Protein AF-A0A137QAC9-F1 (afdb_monomer_lite)

Sequence (191 aa):
MVLARRASLGDLPSLPPIFNHCIENTVISFRLSPIGVDFFEDILNTTCAHDLPFFVATTLASPTEPSTDVEGILVVENVIGYAYAMPWRASYAAYRHTIEISIYVHPEYQSVGAGTALMDTLMTALRTTRVRDPTANPDMVKDCDDDDGGLEKADGTGRIREVLVIMSLDIEGRDGGLGFILGGDLKGLGT

Foldseek 3Di:
DKAKDADDLVCLQQVQVQVVCCLVPHPFDPDNDGDGSVVVVVQVQQCQLFVWTKMFMWDFDFPPDPPPDDPDRPGDTRTFWIKIKHQDPLVDQVSLQEIEMDITGHPVCPPVCRLVNRVVVRVVSLQVGWTDRSPPDSPPRDDSPDPPPDPDDDDPPTHRDYYDYDGDFDCVDDPSDRDDSDDDDPVPPDD

Structure (mmCIF, N/CA/C/O backbone):
data_AF-A0A137QAC9-F1
#
_entry.id   AF-A0A137QAC9-F1
#
loop_
_atom_site.group_PDB
_atom_site.id
_atom_site.type_symbol
_atom_site.label_atom_id
_atom_site.label_alt_id
_atom_site.label_comp_id
_atom_site.label_asym_id
_atom_site.label_entity_id
_atom_site.label_seq_id
_atom_site.pdbx_PDB_ins_code
_atom_site.Cartn_x
_atom_site.Cartn_y
_atom_site.Cartn_z
_atom_site.occupancy
_atom_site.B_iso_or_equiv
_atom_site.auth_seq_id
_atom_site.auth_comp_id
_atom_site.auth_asym_id
_atom_site.auth_atom_id
_atom_site.pdbx_PDB_model_num
ATOM 1 N N . MET A 1 1 ? -20.875 -1.446 4.449 1.00 81.25 1 MET A N 1
ATOM 2 C CA . MET A 1 1 ? -20.268 -2.320 3.419 1.00 81.25 1 MET A CA 1
ATOM 3 C C . MET A 1 1 ? -18.853 -1.829 3.174 1.00 81.25 1 MET A C 1
ATOM 5 O O . MET A 1 1 ? -18.682 -0.615 3.150 1.00 81.25 1 MET A O 1
ATOM 9 N N . VAL A 1 2 ? -17.877 -2.735 3.054 1.00 89.62 2 VAL A N 1
ATOM 10 C CA . VAL A 1 2 ? -16.494 -2.388 2.691 1.00 89.62 2 VAL A CA 1
ATOM 11 C C . VAL A 1 2 ? -16.292 -2.659 1.206 1.00 89.62 2 VAL A C 1
ATOM 13 O O . VAL A 1 2 ? -16.674 -3.729 0.733 1.00 89.62 2 VAL A O 1
ATOM 16 N N . LEU A 1 3 ? -15.705 -1.704 0.491 1.00 92.75 3 LEU A N 1
ATOM 17 C CA . LEU A 1 3 ? -15.356 -1.820 -0.922 1.00 92.75 3 LEU A CA 1
ATOM 18 C C . LEU A 1 3 ? -13.862 -1.540 -1.095 1.00 92.75 3 LEU A C 1
ATOM 20 O O . LEU A 1 3 ? -13.345 -0.608 -0.492 1.00 92.75 3 LEU A O 1
ATOM 24 N N . ALA A 1 4 ? -13.171 -2.329 -1.915 1.00 94.81 4 ALA A N 1
ATOM 25 C CA . ALA A 1 4 ? -11.806 -2.030 -2.334 1.00 94.81 4 ALA A CA 1
ATOM 26 C C . ALA A 1 4 ? -11.818 -1.470 -3.762 1.00 94.81 4 ALA A C 1
ATOM 28 O O . ALA A 1 4 ? -12.444 -2.049 -4.651 1.00 94.81 4 ALA A O 1
ATOM 29 N N . ARG A 1 5 ? -11.132 -0.347 -3.983 1.00 95.44 5 ARG A N 1
ATOM 30 C CA . ARG A 1 5 ? -11.014 0.307 -5.297 1.00 95.44 5 ARG A CA 1
ATOM 31 C C . ARG A 1 5 ? -9.624 0.889 -5.508 1.00 95.44 5 ARG A C 1
ATOM 33 O O . ARG A 1 5 ? -8.853 1.004 -4.556 1.00 95.44 5 ARG A O 1
ATOM 40 N N . ARG A 1 6 ? -9.279 1.213 -6.760 1.00 96.69 6 ARG A N 1
ATOM 41 C CA . ARG A 1 6 ? -7.985 1.830 -7.095 1.00 96.69 6 ARG A CA 1
ATOM 42 C C . ARG A 1 6 ? -7.785 3.107 -6.274 1.00 96.69 6 ARG A C 1
ATOM 44 O O . ARG A 1 6 ? -8.732 3.873 -6.078 1.00 96.69 6 ARG A O 1
ATOM 51 N N . ALA A 1 7 ? -6.563 3.283 -5.781 1.00 96.50 7 ALA A N 1
ATOM 52 C CA . ALA A 1 7 ? -6.145 4.507 -5.116 1.00 96.50 7 ALA A CA 1
ATOM 53 C C . ALA A 1 7 ? -6.030 5.645 -6.140 1.00 96.50 7 ALA A C 1
ATOM 55 O O . ALA A 1 7 ? -5.608 5.428 -7.275 1.00 96.50 7 ALA A O 1
ATOM 56 N N . SER A 1 8 ? -6.391 6.851 -5.721 1.00 94.62 8 SER A N 1
ATOM 57 C CA . SER A 1 8 ? -6.283 8.088 -6.490 1.00 94.62 8 SER A CA 1
ATOM 58 C C . SER A 1 8 ? -5.546 9.153 -5.678 1.00 94.62 8 SER A C 1
ATOM 60 O O . SER A 1 8 ? -5.388 9.024 -4.462 1.00 94.62 8 SER A O 1
ATOM 62 N N . LEU A 1 9 ? -5.152 10.252 -6.328 1.00 95.44 9 LEU A N 1
ATOM 63 C CA . LEU A 1 9 ? -4.559 11.411 -5.646 1.00 95.44 9 LEU A CA 1
ATOM 64 C C . LEU A 1 9 ? -5.445 11.946 -4.504 1.00 95.44 9 LEU A C 1
ATOM 66 O O . LEU A 1 9 ? -4.928 12.417 -3.495 1.00 95.44 9 LEU A O 1
ATOM 70 N N . GLY A 1 10 ? -6.772 11.835 -4.634 1.00 94.38 10 GLY A N 1
ATOM 71 C CA . GLY A 1 10 ? -7.720 12.283 -3.610 1.00 94.38 10 GLY A CA 1
ATOM 72 C C . GLY A 1 10 ? -7.686 11.462 -2.318 1.00 94.38 10 GLY A C 1
ATOM 73 O O . GLY A 1 10 ? -8.100 11.965 -1.278 1.00 94.38 10 GLY A O 1
ATOM 74 N N . ASP A 1 11 ? -7.170 10.231 -2.359 1.00 95.44 11 ASP A N 1
ATOM 75 C CA . ASP A 1 11 ? -7.116 9.342 -1.195 1.00 95.44 11 ASP A CA 1
ATOM 76 C C . ASP A 1 11 ? -5.861 9.566 -0.337 1.00 95.44 11 ASP A C 1
ATOM 78 O O . ASP A 1 11 ? -5.850 9.227 0.848 1.00 95.44 11 ASP A O 1
ATOM 82 N N . LEU A 1 12 ? -4.794 10.130 -0.919 1.00 96.12 12 LEU A N 1
ATOM 83 C CA . LEU A 1 12 ? -3.476 10.219 -0.282 1.00 96.12 12 LEU A CA 1
ATOM 84 C C . LEU A 1 12 ? -3.484 10.952 1.070 1.00 96.12 12 LEU A C 1
ATOM 86 O O . LEU A 1 12 ? -2.817 10.465 1.984 1.00 96.12 12 LEU A O 1
ATOM 90 N N . PRO A 1 13 ? -4.252 12.044 1.276 1.00 96.50 13 PRO A N 1
ATOM 91 C CA . PRO A 1 13 ? -4.333 12.696 2.584 1.00 96.50 13 PRO A CA 1
ATOM 92 C C . PRO A 1 13 ? -4.848 11.791 3.717 1.00 96.50 13 PRO A C 1
ATOM 94 O O . PRO A 1 13 ? -4.544 12.043 4.882 1.00 96.50 13 PRO A O 1
ATOM 97 N N . SER A 1 14 ? -5.598 10.729 3.403 1.00 95.69 14 SER A N 1
ATOM 98 C CA . SER A 1 14 ? -6.173 9.806 4.391 1.00 95.69 14 SER A CA 1
ATOM 99 C C . SER A 1 14 ? -5.234 8.664 4.800 1.00 95.69 14 SER A C 1
ATOM 101 O O . SER A 1 14 ? -5.516 7.965 5.773 1.00 95.69 14 SER A O 1
ATOM 103 N N . LEU A 1 15 ? -4.120 8.452 4.092 1.00 96.88 15 LEU A N 1
ATOM 104 C CA . LEU A 1 15 ? -3.232 7.301 4.311 1.00 96.88 15 LEU A CA 1
ATOM 105 C C . LEU A 1 15 ? -2.193 7.497 5.435 1.00 96.88 15 LEU A C 1
ATOM 107 O O . LEU A 1 15 ? -2.014 6.562 6.225 1.00 96.88 15 LEU A O 1
ATOM 111 N N . PRO A 1 16 ? -1.530 8.668 5.584 1.00 97.44 16 PRO A N 1
ATOM 112 C CA . PRO A 1 16 ? -0.546 8.883 6.644 1.00 97.44 16 PRO A CA 1
ATOM 113 C C . PRO A 1 16 ? -1.058 8.609 8.058 1.00 97.44 16 PRO A C 1
ATOM 115 O O . PRO A 1 16 ? -0.330 7.949 8.795 1.00 97.44 16 PRO A O 1
ATOM 118 N N . PRO A 1 17 ? -2.282 9.009 8.461 1.00 96.00 17 PRO A N 1
ATOM 119 C CA . PRO A 1 17 ? -2.791 8.685 9.795 1.00 96.00 17 PRO A CA 1
ATOM 120 C C . PRO A 1 17 ? -2.808 7.179 10.094 1.00 96.00 17 PRO A C 1
ATOM 122 O O . PRO A 1 17 ? -2.448 6.770 11.196 1.00 96.00 17 PRO A O 1
ATOM 125 N N . ILE A 1 18 ? -3.151 6.346 9.102 1.00 94.38 18 ILE A N 1
ATOM 126 C CA . ILE A 1 18 ? -3.173 4.883 9.243 1.00 94.38 18 ILE A CA 1
ATOM 127 C C . ILE A 1 18 ? -1.754 4.359 9.492 1.00 94.38 18 ILE A C 1
ATOM 129 O O . ILE A 1 18 ? -1.528 3.610 10.438 1.00 94.38 18 ILE A O 1
ATOM 133 N N . PHE A 1 19 ? -0.786 4.766 8.668 1.00 94.12 19 PHE A N 1
ATOM 134 C CA . PHE A 1 19 ? 0.583 4.261 8.784 1.00 94.12 19 PHE A CA 1
ATOM 135 C C . PHE A 1 19 ? 1.333 4.831 9.988 1.00 94.12 19 PHE A C 1
ATOM 137 O O . PHE A 1 19 ? 2.072 4.107 10.651 1.00 94.12 19 PHE A O 1
ATOM 144 N N . ASN A 1 20 ? 1.133 6.111 10.301 1.00 95.38 20 ASN A N 1
ATOM 145 C CA . ASN A 1 20 ? 1.760 6.765 11.447 1.00 95.38 20 ASN A CA 1
ATOM 146 C C . ASN A 1 20 ? 1.284 6.144 12.761 1.00 95.38 20 ASN A C 1
ATOM 148 O O . ASN A 1 20 ? 2.104 5.928 13.649 1.00 95.38 20 ASN A O 1
ATOM 152 N N . HIS A 1 21 ? 0.015 5.726 12.851 1.00 91.81 21 HIS A N 1
ATOM 153 C CA . HIS A 1 21 ? -0.439 4.921 13.981 1.00 91.81 21 HIS A CA 1
ATOM 154 C C . HIS A 1 21 ? 0.385 3.631 14.127 1.00 91.81 21 HIS A C 1
ATOM 156 O O . HIS A 1 21 ? 0.782 3.281 15.237 1.00 91.81 21 HIS A O 1
ATOM 162 N N . CYS A 1 22 ? 0.688 2.945 13.021 1.00 87.94 22 CYS A N 1
ATOM 163 C CA . CYS A 1 22 ? 1.531 1.751 13.038 1.00 87.94 22 CYS A CA 1
ATOM 164 C C . CYS A 1 22 ? 2.978 2.058 13.454 1.00 87.94 22 CYS A C 1
ATOM 166 O O . CYS A 1 22 ? 3.554 1.276 14.204 1.00 87.94 22 CYS A O 1
ATOM 168 N N . ILE A 1 23 ? 3.554 3.179 13.006 1.00 90.06 23 ILE A N 1
ATOM 169 C CA . ILE A 1 23 ? 4.899 3.629 13.412 1.00 90.06 23 ILE A CA 1
ATOM 170 C C . ILE A 1 23 ? 4.966 3.866 14.924 1.00 90.06 23 ILE A C 1
ATOM 172 O O . ILE A 1 23 ? 5.930 3.475 15.573 1.00 90.06 23 ILE A O 1
ATOM 176 N N . GLU A 1 24 ? 3.954 4.527 15.478 1.00 90.19 24 GLU A N 1
ATOM 177 C CA . GLU A 1 24 ? 3.955 4.959 16.876 1.00 90.19 24 GLU A CA 1
ATOM 178 C C . GLU A 1 24 ? 3.597 3.835 17.852 1.00 90.19 24 GLU A C 1
ATOM 180 O O . GLU A 1 24 ? 4.104 3.811 18.972 1.00 90.19 24 GLU A O 1
ATOM 185 N N . ASN A 1 25 ? 2.720 2.914 17.442 1.00 86.56 25 ASN A N 1
ATOM 186 C CA . ASN A 1 25 ? 2.053 1.994 18.368 1.00 86.56 25 ASN A CA 1
ATOM 187 C C . ASN A 1 25 ? 2.346 0.514 18.094 1.00 86.56 25 ASN A C 1
ATOM 189 O O . ASN A 1 25 ? 1.825 -0.344 18.804 1.00 86.56 25 ASN A O 1
ATOM 193 N N . THR A 1 26 ? 3.134 0.179 17.068 1.00 82.94 26 THR A N 1
ATOM 194 C CA . THR A 1 26 ? 3.365 -1.220 16.676 1.00 82.94 26 THR A CA 1
ATOM 195 C C . THR A 1 26 ? 4.795 -1.465 16.192 1.00 82.94 26 THR A C 1
ATOM 197 O O . THR A 1 26 ? 5.561 -0.538 15.952 1.00 82.94 26 THR A O 1
ATOM 200 N N . VAL A 1 27 ? 5.142 -2.737 15.988 1.00 79.12 27 VAL 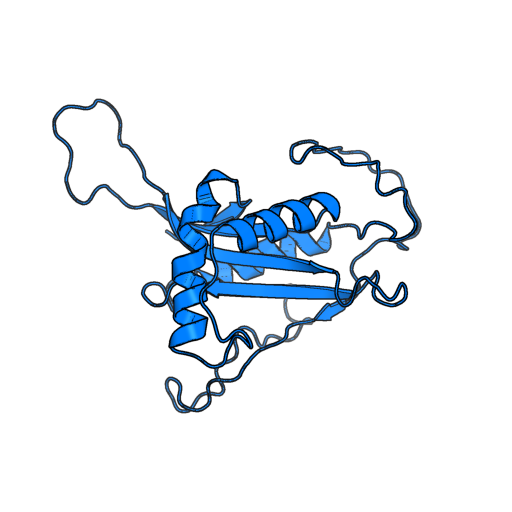A N 1
ATOM 201 C CA . VAL A 1 27 ? 6.432 -3.171 15.418 1.00 79.12 27 VAL A CA 1
ATOM 202 C C . VAL A 1 27 ? 6.337 -3.558 13.937 1.00 79.12 27 VAL A C 1
ATOM 204 O O . VAL A 1 27 ? 7.272 -4.139 13.387 1.00 79.12 27 VAL A O 1
ATOM 207 N N . ILE A 1 28 ? 5.209 -3.275 13.271 1.00 76.81 28 ILE A N 1
ATOM 208 C CA . ILE A 1 28 ? 4.949 -3.710 11.882 1.00 76.81 28 ILE A CA 1
ATOM 209 C C . ILE A 1 28 ? 5.658 -2.868 10.819 1.00 76.81 28 ILE A C 1
ATOM 211 O O . ILE A 1 28 ? 5.630 -3.198 9.636 1.00 76.81 28 ILE A O 1
ATOM 215 N N . SER A 1 29 ? 6.284 -1.773 11.235 1.00 80.94 29 SER A N 1
ATOM 216 C CA . SER A 1 29 ? 7.087 -0.900 10.392 1.00 80.94 29 SER A CA 1
ATOM 217 C C . SER A 1 29 ? 8.467 -0.745 11.012 1.00 80.94 29 SER A C 1
ATOM 219 O O . SER A 1 29 ? 8.610 -0.685 12.229 1.00 80.94 29 SER A O 1
ATOM 221 N N . PHE A 1 30 ? 9.493 -0.641 10.171 1.00 85.06 30 PHE A N 1
ATOM 222 C CA . PHE A 1 30 ? 10.843 -0.283 10.615 1.00 85.06 30 PHE A CA 1
ATOM 223 C C . PHE A 1 30 ? 11.085 1.231 10.614 1.00 85.06 30 PHE A C 1
ATOM 225 O O . PHE A 1 30 ? 12.191 1.679 10.919 1.00 85.06 30 PHE A O 1
ATOM 232 N N . ARG A 1 31 ? 10.080 2.041 10.254 1.00 88.69 31 ARG A N 1
ATOM 233 C CA . ARG A 1 31 ? 10.176 3.499 10.383 1.00 88.69 31 ARG A CA 1
ATOM 234 C C . ARG A 1 31 ? 9.998 3.915 11.836 1.00 88.69 31 ARG A C 1
ATOM 236 O O . ARG A 1 31 ? 9.196 3.337 12.554 1.00 88.69 31 ARG A O 1
ATOM 243 N N . LEU A 1 32 ? 10.719 4.967 12.217 1.00 91.88 32 LEU A N 1
ATOM 244 C CA . LEU A 1 32 ? 10.702 5.547 13.565 1.00 91.88 32 LEU A CA 1
ATOM 245 C C . LEU A 1 32 ? 10.198 6.997 13.582 1.00 91.88 32 LEU A C 1
ATOM 247 O O . LEU A 1 32 ? 10.174 7.635 14.629 1.00 91.88 32 LEU A O 1
ATOM 251 N N . SER A 1 33 ? 9.865 7.559 12.421 1.00 95.00 33 SER A N 1
ATOM 252 C CA . SER A 1 33 ? 9.422 8.947 12.289 1.00 95.00 33 SER A CA 1
ATOM 253 C C . SER A 1 33 ? 8.170 9.006 11.422 1.00 95.00 33 SER A C 1
ATOM 255 O O . SER A 1 33 ? 8.120 8.271 10.428 1.00 95.00 33 SER A O 1
ATOM 257 N N . PRO A 1 34 ? 7.190 9.860 11.771 1.00 95.25 34 PRO A N 1
ATOM 258 C CA . PRO A 1 34 ? 5.981 10.035 10.982 1.00 95.25 34 PRO A CA 1
ATOM 259 C C . PRO A 1 34 ? 6.289 10.405 9.533 1.00 95.25 34 PRO A C 1
ATOM 261 O O . PRO A 1 34 ? 7.274 11.085 9.242 1.00 95.25 34 PRO A O 1
ATOM 264 N N . ILE A 1 35 ? 5.415 9.969 8.637 1.00 96.38 35 ILE A N 1
ATOM 265 C CA . ILE A 1 35 ? 5.464 10.278 7.210 1.00 96.38 35 ILE A CA 1
ATOM 266 C C . ILE A 1 35 ? 4.352 11.254 6.823 1.00 96.38 35 ILE A C 1
ATOM 268 O O . ILE A 1 35 ? 3.317 11.337 7.494 1.00 96.38 35 ILE A O 1
ATOM 272 N N . GLY A 1 36 ? 4.584 11.985 5.734 1.00 96.62 36 GLY A N 1
ATOM 273 C CA . GLY A 1 36 ? 3.609 12.860 5.100 1.00 96.62 36 GLY A CA 1
ATOM 274 C C . GLY A 1 36 ? 2.932 12.215 3.891 1.00 96.62 36 GLY A C 1
ATOM 275 O O . GLY A 1 36 ? 3.054 11.017 3.629 1.00 96.62 36 GLY A O 1
ATOM 276 N N . VAL A 1 37 ? 2.183 13.045 3.167 1.00 97.44 37 VAL A N 1
ATOM 277 C CA . VAL A 1 37 ? 1.478 12.671 1.931 1.00 97.44 37 VAL A CA 1
ATOM 278 C C . VAL A 1 37 ? 2.459 12.372 0.792 1.00 97.44 37 VAL A C 1
ATOM 280 O O . VAL A 1 37 ? 2.210 11.463 0.006 1.00 97.44 37 VAL A O 1
ATOM 283 N N . ASP A 1 38 ? 3.602 13.058 0.774 1.00 97.31 38 ASP A N 1
ATOM 284 C CA . ASP A 1 38 ? 4.716 12.888 -0.168 1.00 97.31 38 ASP A CA 1
ATOM 285 C C . ASP A 1 38 ? 5.171 11.426 -0.287 1.00 97.31 38 ASP A C 1
ATOM 287 O O . ASP A 1 38 ? 5.364 10.909 -1.385 1.00 97.31 38 ASP A O 1
ATOM 291 N N . PHE A 1 39 ? 5.230 10.707 0.836 1.00 96.62 39 PHE A N 1
ATOM 292 C CA . PHE A 1 39 ? 5.559 9.282 0.830 1.00 96.62 39 PHE A CA 1
ATOM 293 C C . PHE A 1 39 ? 4.582 8.441 -0.009 1.00 96.62 39 PHE A C 1
ATOM 295 O O . PHE A 1 39 ? 4.985 7.489 -0.678 1.00 96.62 39 PHE A O 1
ATOM 302 N N . PHE A 1 40 ? 3.288 8.761 0.038 1.00 97.31 40 PHE A N 1
ATOM 303 C CA . PHE A 1 40 ? 2.274 8.030 -0.718 1.00 97.31 40 PHE A CA 1
ATOM 304 C C . PHE A 1 40 ? 2.133 8.525 -2.155 1.00 97.31 40 PHE A C 1
ATOM 306 O O . PHE A 1 40 ? 1.744 7.731 -3.010 1.00 97.31 40 PHE A O 1
ATOM 313 N N . GLU A 1 41 ? 2.490 9.778 -2.440 1.00 97.38 41 GLU A N 1
ATOM 314 C CA . GLU A 1 41 ? 2.678 10.256 -3.814 1.00 97.38 41 GLU A CA 1
ATOM 315 C C . GLU A 1 41 ? 3.774 9.441 -4.510 1.00 97.38 41 GLU A C 1
ATOM 317 O O . GLU A 1 41 ? 3.550 8.922 -5.603 1.00 97.38 41 GLU A O 1
ATOM 322 N N . ASP A 1 42 ? 4.912 9.219 -3.846 1.00 96.12 42 ASP A N 1
ATOM 323 C CA . ASP A 1 42 ? 5.998 8.382 -4.370 1.00 96.12 42 ASP A CA 1
ATOM 324 C C . ASP A 1 42 ? 5.552 6.935 -4.620 1.00 96.12 42 ASP A C 1
ATOM 326 O O . ASP A 1 42 ? 5.891 6.346 -5.653 1.00 96.12 42 ASP A O 1
ATOM 330 N N . ILE A 1 43 ? 4.760 6.352 -3.710 1.00 96.00 43 ILE A N 1
ATOM 331 C CA . ILE A 1 43 ? 4.177 5.016 -3.911 1.00 96.00 43 ILE A CA 1
ATOM 332 C C . ILE A 1 43 ? 3.238 5.019 -5.118 1.00 96.00 43 ILE A C 1
ATOM 334 O O . ILE A 1 43 ? 3.347 4.140 -5.973 1.00 96.00 43 ILE A O 1
ATOM 338 N N . LEU A 1 44 ? 2.322 5.984 -5.216 1.00 95.94 44 LEU A N 1
ATOM 339 C CA . LEU A 1 44 ? 1.368 6.060 -6.322 1.00 95.94 44 LEU A CA 1
ATOM 340 C C . LEU A 1 44 ? 2.093 6.195 -7.669 1.00 95.94 44 LEU A C 1
ATOM 342 O O . LEU A 1 44 ? 1.811 5.441 -8.598 1.00 95.94 44 LEU A O 1
ATOM 346 N N . ASN A 1 45 ? 3.098 7.067 -7.740 1.00 94.31 45 ASN A N 1
ATOM 347 C CA . ASN A 1 45 ? 3.917 7.265 -8.934 1.00 94.31 45 ASN A CA 1
ATOM 348 C C . ASN A 1 45 ? 4.708 6.003 -9.304 1.00 94.31 45 ASN A C 1
ATOM 350 O O . ASN A 1 45 ? 4.723 5.591 -10.463 1.00 94.31 45 ASN A O 1
ATOM 354 N N . THR A 1 46 ? 5.337 5.351 -8.322 1.00 91.44 46 THR A N 1
ATOM 355 C CA . THR A 1 46 ? 6.125 4.129 -8.549 1.00 91.44 46 THR A CA 1
ATOM 356 C C . THR A 1 46 ? 5.237 2.978 -9.010 1.00 91.44 46 THR A C 1
ATOM 358 O O . THR A 1 46 ? 5.556 2.294 -9.981 1.00 91.44 46 THR A O 1
ATOM 361 N N . THR A 1 47 ? 4.103 2.760 -8.343 1.00 93.12 47 THR A N 1
ATOM 362 C CA . THR A 1 47 ? 3.161 1.700 -8.725 1.00 93.12 47 THR A CA 1
ATOM 363 C C . THR A 1 47 ? 2.620 1.917 -10.133 1.00 93.12 47 THR A C 1
ATOM 365 O O . THR A 1 47 ? 2.613 0.972 -10.918 1.00 93.12 47 THR A O 1
ATOM 368 N N . CYS A 1 48 ? 2.292 3.160 -10.495 1.00 91.19 48 CYS A N 1
ATOM 369 C CA . CYS A 1 48 ? 1.902 3.521 -11.854 1.00 91.19 48 CYS A CA 1
ATOM 370 C C . CYS A 1 48 ? 3.012 3.231 -12.876 1.00 91.19 48 CYS A C 1
ATOM 372 O O . CYS A 1 48 ? 2.774 2.554 -13.871 1.00 91.19 48 CYS A O 1
ATOM 374 N N . ALA A 1 49 ? 4.250 3.663 -12.614 1.00 87.25 49 ALA A N 1
ATOM 375 C CA . ALA A 1 49 ? 5.377 3.474 -13.534 1.00 87.25 49 ALA A CA 1
ATOM 376 C C . ALA A 1 49 ? 5.721 1.994 -13.813 1.00 87.25 49 ALA A C 1
ATOM 378 O O . ALA A 1 49 ? 6.314 1.673 -14.852 1.00 87.25 49 ALA A O 1
ATOM 379 N N . HIS A 1 50 ? 5.361 1.104 -12.883 1.00 86.25 50 HIS A N 1
ATOM 380 C CA . HIS A 1 50 ? 5.619 -0.334 -12.936 1.00 86.25 50 HIS A CA 1
ATOM 381 C C . HIS A 1 50 ? 4.380 -1.191 -13.244 1.00 86.25 50 HIS A C 1
ATOM 383 O O . HIS A 1 50 ? 4.480 -2.417 -13.161 1.00 86.25 50 HIS A O 1
ATOM 389 N N . ASP A 1 51 ? 3.237 -0.584 -13.583 1.00 89.38 51 ASP A N 1
ATOM 390 C CA . ASP A 1 51 ? 1.955 -1.274 -13.810 1.00 89.38 51 ASP A CA 1
ATOM 391 C C . ASP A 1 51 ? 1.487 -2.120 -12.602 1.00 89.38 51 ASP A C 1
ATOM 393 O O . ASP A 1 51 ? 0.772 -3.123 -12.734 1.00 89.38 51 ASP A O 1
ATOM 397 N N . LEU A 1 52 ? 1.895 -1.729 -11.391 1.00 92.81 52 LEU A N 1
ATOM 398 C CA . LEU A 1 52 ? 1.592 -2.435 -10.150 1.00 92.81 52 LEU A CA 1
ATOM 399 C C . LEU A 1 52 ? 0.318 -1.894 -9.480 1.00 92.81 52 LEU A C 1
ATOM 401 O O . LEU A 1 52 ? -0.030 -0.718 -9.604 1.00 92.81 52 LEU A O 1
ATOM 405 N N . PRO A 1 53 ? -0.429 -2.751 -8.766 1.00 95.44 53 PRO A N 1
ATOM 406 C CA . PRO A 1 53 ? -1.652 -2.335 -8.102 1.00 95.44 53 PRO A CA 1
ATOM 407 C C . PRO A 1 53 ? -1.426 -1.526 -6.820 1.00 95.44 53 PRO A C 1
ATOM 409 O O . PRO A 1 53 ? -0.605 -1.884 -5.975 1.00 95.44 53 PRO A O 1
ATOM 412 N N . PHE A 1 54 ? -2.267 -0.505 -6.646 1.00 97.50 54 PHE A N 1
ATOM 413 C CA . PHE A 1 54 ? -2.478 0.232 -5.402 1.00 97.50 54 PHE A CA 1
ATOM 414 C C . PHE A 1 54 ? -3.989 0.423 -5.199 1.00 97.50 54 PHE A C 1
ATOM 416 O O . PHE A 1 54 ? -4.685 0.976 -6.055 1.00 97.50 54 PHE A O 1
ATOM 423 N N . PHE A 1 55 ? -4.502 -0.087 -4.083 1.00 97.88 55 PHE A N 1
ATOM 424 C CA . PHE A 1 55 ? -5.908 -0.075 -3.710 1.00 97.88 55 PHE A CA 1
ATOM 425 C C . PHE A 1 55 ? -6.123 0.579 -2.344 1.00 97.88 55 PHE A C 1
ATOM 427 O O . PHE A 1 55 ? -5.294 0.455 -1.442 1.00 97.88 55 PHE A O 1
ATOM 434 N N . VAL A 1 56 ? -7.283 1.209 -2.179 1.00 97.81 56 VAL A N 1
ATOM 435 C CA . VAL A 1 56 ? -7.822 1.666 -0.895 1.00 97.81 56 VAL A CA 1
ATOM 436 C C . VAL A 1 56 ? -9.099 0.900 -0.571 1.00 97.81 56 VAL A C 1
ATOM 438 O O . VAL A 1 56 ? -9.862 0.538 -1.468 1.00 97.81 56 VAL A O 1
ATOM 441 N N . ALA A 1 57 ? -9.326 0.642 0.712 1.00 96.19 57 ALA A N 1
ATOM 442 C CA . ALA A 1 57 ? -10.584 0.130 1.230 1.00 96.19 57 ALA A CA 1
ATOM 443 C C . ALA A 1 57 ? -11.402 1.295 1.762 1.00 96.19 57 ALA A C 1
ATOM 445 O O . ALA A 1 57 ? -10.911 2.065 2.588 1.00 96.19 57 ALA A O 1
ATOM 446 N N . THR A 1 58 ? -12.652 1.393 1.332 1.00 94.88 58 THR A N 1
ATOM 447 C CA . THR A 1 58 ? -13.575 2.435 1.759 1.00 94.88 58 THR A CA 1
ATOM 448 C C . THR A 1 58 ? -14.797 1.846 2.443 1.00 94.88 58 THR A C 1
ATOM 450 O O . THR A 1 58 ? -15.226 0.720 2.162 1.00 94.88 58 THR A O 1
ATOM 453 N N . THR A 1 59 ? -15.369 2.611 3.368 1.00 90.12 59 THR A N 1
ATOM 454 C CA . THR A 1 59 ? -16.736 2.388 3.840 1.00 90.12 59 THR A CA 1
ATOM 455 C C . THR A 1 59 ? -17.638 3.465 3.270 1.00 90.12 59 THR A C 1
ATOM 457 O O . THR A 1 59 ? -17.239 4.620 3.111 1.00 90.12 59 THR A O 1
ATOM 460 N N . LEU A 1 60 ? -18.877 3.083 2.976 1.00 77.94 60 LEU A N 1
ATOM 461 C CA . LEU A 1 60 ? -19.935 4.053 2.735 1.00 77.94 60 LEU A CA 1
ATOM 462 C C . LEU A 1 60 ? -20.346 4.613 4.098 1.00 77.94 60 LEU A C 1
ATOM 464 O O . LEU A 1 60 ? -20.989 3.907 4.881 1.00 77.94 60 LEU A O 1
ATOM 468 N N . ALA A 1 61 ? -19.961 5.853 4.393 1.00 64.44 61 ALA A N 1
ATOM 469 C CA . ALA A 1 61 ? -20.540 6.577 5.510 1.00 64.44 61 ALA A CA 1
ATOM 470 C C . ALA A 1 61 ? -21.870 7.186 5.046 1.00 64.44 61 ALA A C 1
ATOM 472 O O . ALA A 1 61 ? -21.918 7.941 4.074 1.00 64.44 61 ALA A O 1
ATOM 473 N N . SER A 1 62 ? -22.962 6.860 5.741 1.00 46.62 62 SER A N 1
ATOM 474 C CA . SER A 1 62 ? -24.132 7.739 5.717 1.00 46.62 62 SER A CA 1
ATOM 475 C C . SER A 1 62 ? -23.743 8.991 6.501 1.00 46.62 62 SER A C 1
ATOM 477 O O . SER A 1 62 ? -23.192 8.826 7.593 1.00 46.62 62 SER A O 1
ATOM 479 N N . PRO A 1 63 ? -24.011 10.215 6.012 1.00 52.16 63 PRO A N 1
ATOM 480 C CA . PRO A 1 63 ? -23.874 11.400 6.845 1.00 52.16 63 PRO A CA 1
ATOM 481 C C . PRO A 1 63 ? -24.611 11.150 8.168 1.00 52.16 63 PRO A C 1
ATOM 483 O O . PRO A 1 63 ? -25.789 10.785 8.155 1.00 52.16 63 PRO A O 1
ATOM 486 N N . THR A 1 64 ? -23.903 11.272 9.296 1.00 48.22 64 THR A N 1
ATOM 487 C CA . THR A 1 64 ? -24.448 11.033 10.647 1.00 48.22 64 THR A CA 1
ATOM 488 C C . THR A 1 64 ? -25.570 12.015 10.995 1.00 48.22 64 THR A C 1
ATOM 490 O O . THR A 1 64 ? -26.333 11.774 11.919 1.00 48.22 64 THR A O 1
ATOM 493 N N . GLU A 1 65 ? -25.739 13.075 10.208 1.00 46.78 65 GLU A N 1
ATOM 494 C CA . GLU A 1 65 ? -26.861 13.999 10.292 1.00 46.78 65 GLU A CA 1
ATOM 495 C C . GLU A 1 65 ? -27.402 14.234 8.874 1.00 46.78 65 GLU A C 1
ATOM 497 O O . GLU A 1 65 ? -26.618 14.586 7.984 1.00 46.78 65 GLU A O 1
ATOM 502 N N . PRO A 1 66 ? -28.709 14.052 8.610 1.00 45.94 66 PRO A N 1
ATOM 503 C CA . PRO A 1 66 ? -29.296 14.538 7.373 1.00 45.94 66 PRO A CA 1
ATOM 504 C C . PRO A 1 66 ? -29.139 16.062 7.355 1.00 45.94 66 PRO A C 1
ATOM 506 O O . PRO A 1 66 ? -29.792 16.774 8.116 1.00 45.94 66 PRO A O 1
ATOM 509 N N . SER A 1 67 ? -28.264 16.580 6.491 1.00 46.62 67 SER A N 1
ATOM 510 C CA . SER A 1 67 ? -28.264 18.003 6.173 1.00 46.62 67 SER A CA 1
ATOM 511 C C . SER A 1 67 ? -29.573 18.304 5.448 1.00 46.62 67 SER A C 1
ATOM 513 O O . SER A 1 67 ? -29.708 18.060 4.248 1.00 46.62 67 SER A O 1
ATOM 515 N N . THR A 1 68 ? -30.563 18.774 6.200 1.00 48.31 68 THR A N 1
ATOM 516 C CA . THR A 1 68 ? -31.741 19.442 5.649 1.00 48.31 68 THR A CA 1
ATOM 517 C C . THR A 1 68 ? -31.229 20.552 4.724 1.00 48.31 68 THR A C 1
ATOM 519 O O . THR A 1 68 ? -30.412 21.357 5.162 1.00 48.31 68 THR A O 1
ATOM 522 N N . ASP A 1 69 ? -31.665 20.540 3.461 1.00 54.50 69 ASP A N 1
ATOM 523 C CA . ASP A 1 69 ? -31.447 21.567 2.418 1.00 54.50 69 ASP A CA 1
ATOM 524 C C . ASP A 1 69 ? -30.394 21.312 1.317 1.00 54.50 69 ASP A C 1
ATOM 526 O O . ASP A 1 69 ? -29.944 22.262 0.674 1.00 54.50 69 ASP A O 1
ATOM 530 N N . VAL A 1 70 ? -30.071 20.056 0.973 1.00 53.66 70 VAL A N 1
ATOM 531 C CA . VAL A 1 70 ? -29.455 19.758 -0.342 1.00 53.66 70 VAL A CA 1
ATOM 532 C C . VAL A 1 70 ? -30.114 18.540 -0.994 1.00 53.66 70 VAL A C 1
ATOM 534 O O . VAL A 1 70 ? -30.155 17.451 -0.426 1.00 53.66 70 VAL A O 1
ATOM 537 N N . GLU A 1 71 ? -30.653 18.722 -2.199 1.00 46.41 71 GLU A N 1
ATOM 538 C CA . GLU A 1 71 ? -31.219 17.653 -3.024 1.00 46.41 71 GLU A CA 1
ATOM 539 C C . GLU A 1 71 ? -30.070 16.783 -3.572 1.00 46.41 71 GLU A C 1
ATOM 541 O O . GLU A 1 71 ? -29.483 17.062 -4.614 1.00 46.41 71 GLU A O 1
ATOM 546 N N . GLY A 1 72 ? -29.688 15.762 -2.802 1.00 56.53 72 GLY A N 1
ATOM 547 C CA . GLY A 1 72 ? -28.638 14.802 -3.145 1.00 56.53 72 GLY A CA 1
ATOM 548 C C . GLY A 1 72 ? -27.966 14.227 -1.898 1.00 56.53 72 GLY A C 1
ATOM 549 O O . GLY A 1 72 ? -27.438 14.965 -1.072 1.00 56.53 72 GLY A O 1
ATOM 550 N N . ILE A 1 73 ? -27.966 12.899 -1.748 1.00 56.81 73 ILE A N 1
ATOM 551 C CA . ILE A 1 73 ? -27.206 12.226 -0.686 1.00 56.81 73 ILE A CA 1
ATOM 552 C C . ILE A 1 73 ? -25.724 12.282 -1.074 1.00 56.81 73 ILE A C 1
ATOM 554 O O . ILE A 1 73 ? -25.285 11.555 -1.965 1.00 56.81 73 ILE A O 1
ATOM 558 N N . LEU A 1 74 ? -24.949 13.141 -0.408 1.00 54.03 74 LEU A N 1
ATOM 559 C CA . LEU A 1 74 ? -23.489 13.093 -0.453 1.00 54.03 74 LEU A CA 1
ATOM 560 C C . LEU A 1 74 ? -23.031 11.837 0.294 1.00 54.03 74 LEU A C 1
ATOM 562 O O . LEU A 1 74 ? -23.000 11.805 1.523 1.00 54.03 74 LEU A O 1
ATOM 566 N N . VAL A 1 75 ? -22.707 10.782 -0.449 1.00 58.19 75 VAL A N 1
ATOM 567 C CA . VAL A 1 75 ? -22.030 9.611 0.107 1.00 58.19 75 VAL A CA 1
ATOM 568 C C . VAL A 1 75 ? -20.545 9.937 0.161 1.00 58.19 75 VAL A C 1
ATOM 570 O O . VAL A 1 75 ? -19.889 10.022 -0.875 1.00 58.19 75 VAL A O 1
ATOM 573 N N . VAL A 1 76 ? -20.022 10.163 1.364 1.00 66.44 76 VAL A N 1
ATOM 574 C CA . VAL A 1 76 ? -18.585 10.355 1.564 1.00 66.44 76 VAL A CA 1
ATOM 575 C C . VAL A 1 76 ? -17.976 8.984 1.820 1.00 66.44 76 VAL A C 1
ATOM 577 O O . VAL A 1 76 ? -18.331 8.295 2.779 1.00 66.44 76 VAL A O 1
ATOM 580 N N . GLU A 1 77 ? -17.083 8.563 0.933 1.00 79.62 77 GLU A N 1
ATOM 581 C CA . GLU A 1 77 ? -16.293 7.359 1.146 1.00 79.62 77 GLU A CA 1
ATOM 582 C C . GLU A 1 77 ? -15.221 7.641 2.195 1.00 79.62 77 GLU A C 1
ATOM 584 O O . GLU A 1 77 ? -14.382 8.523 2.016 1.00 79.62 77 GLU A O 1
ATOM 589 N N . ASN A 1 78 ? -15.238 6.887 3.292 1.00 90.00 78 ASN A N 1
ATOM 590 C CA . ASN A 1 78 ? -14.180 6.963 4.290 1.00 90.00 78 ASN A CA 1
ATOM 591 C C . ASN A 1 78 ? -13.124 5.899 3.992 1.00 90.00 78 ASN A C 1
ATOM 593 O O . ASN A 1 78 ? -13.449 4.709 4.005 1.00 90.00 78 ASN A O 1
ATOM 597 N N . VAL A 1 79 ? -11.878 6.304 3.745 1.00 95.19 79 VAL A N 1
ATOM 598 C CA . VAL A 1 79 ? -10.756 5.372 3.564 1.00 95.19 79 VAL A CA 1
ATOM 599 C C . VAL A 1 79 ? -10.394 4.757 4.915 1.00 95.19 79 VAL A C 1
ATOM 601 O O . VAL A 1 79 ? -10.045 5.454 5.862 1.00 95.19 79 VAL A O 1
ATOM 604 N N . ILE A 1 80 ? -10.463 3.432 4.998 1.00 95.06 80 ILE A N 1
ATOM 605 C CA . ILE A 1 80 ? -10.241 2.657 6.228 1.00 95.06 80 ILE A CA 1
ATOM 606 C C . ILE A 1 80 ? -9.077 1.670 6.123 1.00 95.06 80 ILE A C 1
ATOM 608 O O . ILE A 1 80 ? -8.831 0.884 7.036 1.00 95.06 80 ILE A O 1
ATOM 612 N N . GLY A 1 81 ? -8.358 1.679 5.008 1.00 95.25 81 GLY A N 1
ATOM 613 C CA . GLY A 1 81 ? -7.206 0.822 4.779 1.00 95.25 81 GLY A CA 1
ATOM 614 C C . GLY A 1 81 ? -6.695 0.955 3.357 1.00 95.25 81 GLY A C 1
ATOM 615 O O . GLY A 1 81 ? -7.356 1.539 2.500 1.00 95.25 81 GLY A O 1
ATOM 616 N N . TYR A 1 82 ? -5.520 0.401 3.101 1.00 97.38 82 TYR A N 1
ATOM 617 C CA . TYR A 1 82 ? -4.911 0.412 1.782 1.00 97.38 82 TYR A CA 1
ATOM 618 C C . TYR A 1 82 ? -3.966 -0.771 1.590 1.00 97.38 82 TYR A C 1
ATOM 620 O O . TYR A 1 82 ? -3.488 -1.377 2.551 1.00 97.38 82 TYR A O 1
ATOM 628 N N . ALA A 1 83 ? -3.703 -1.098 0.328 1.00 96.56 83 ALA A N 1
ATOM 629 C CA . ALA A 1 83 ? -2.781 -2.145 -0.072 1.00 96.56 83 ALA A CA 1
ATOM 630 C C . ALA A 1 83 ? -2.070 -1.781 -1.372 1.00 96.56 83 ALA A C 1
ATOM 632 O O . ALA A 1 83 ? -2.716 -1.329 -2.314 1.00 96.56 83 ALA A O 1
ATOM 633 N N . TYR A 1 84 ? -0.769 -2.028 -1.456 1.00 95.75 84 TYR A N 1
ATOM 634 C CA . TYR A 1 84 ? -0.001 -1.803 -2.679 1.00 95.75 84 TYR A CA 1
ATOM 635 C C . TYR A 1 84 ? 1.026 -2.908 -2.915 1.00 95.75 84 TYR A C 1
ATOM 637 O O . TYR A 1 84 ? 1.417 -3.618 -1.987 1.00 95.75 84 TYR A O 1
ATOM 645 N N . ALA A 1 85 ? 1.470 -3.026 -4.164 1.00 93.56 85 ALA A N 1
ATOM 646 C CA . ALA A 1 85 ? 2.576 -3.878 -4.576 1.00 93.56 85 ALA A CA 1
ATOM 647 C C . ALA A 1 85 ? 3.738 -3.033 -5.105 1.00 93.56 85 ALA A C 1
ATOM 649 O O . ALA A 1 85 ? 3.515 -2.121 -5.890 1.00 93.56 85 ALA A O 1
ATOM 650 N N . MET A 1 86 ? 4.972 -3.358 -4.728 1.00 91.56 86 MET A N 1
ATOM 651 C CA . MET A 1 86 ? 6.184 -2.659 -5.167 1.00 91.56 86 MET A CA 1
ATOM 652 C C . MET A 1 86 ? 7.224 -3.648 -5.707 1.00 91.56 86 MET A C 1
ATOM 654 O O . MET A 1 86 ? 7.240 -4.809 -5.290 1.00 91.56 86 MET A O 1
ATOM 658 N N . PRO A 1 87 ? 8.126 -3.228 -6.613 1.00 90.06 87 PRO A N 1
ATOM 659 C CA . PRO A 1 87 ? 9.226 -4.080 -7.051 1.00 90.06 87 PRO A CA 1
ATOM 660 C C . PRO A 1 87 ? 10.157 -4.410 -5.878 1.00 90.06 87 PRO A C 1
ATOM 662 O O . PRO A 1 87 ? 10.612 -3.515 -5.163 1.00 90.06 87 PRO A O 1
ATOM 665 N N . TRP A 1 88 ? 10.504 -5.684 -5.699 1.00 87.94 88 TRP A N 1
ATOM 666 C CA . TRP A 1 88 ? 11.437 -6.074 -4.646 1.00 87.94 88 TRP A CA 1
ATOM 667 C C . TRP A 1 88 ? 12.882 -5.838 -5.088 1.00 87.94 88 TRP A C 1
ATOM 669 O O . TRP A 1 88 ? 13.335 -6.409 -6.078 1.00 87.94 88 TRP A O 1
ATOM 679 N N . ARG A 1 89 ? 13.634 -5.020 -4.336 1.00 86.38 89 ARG A N 1
ATOM 680 C CA . ARG A 1 89 ? 15.070 -4.754 -4.574 1.00 86.38 89 ARG A CA 1
ATOM 681 C C . ARG A 1 89 ? 15.385 -4.470 -6.054 1.00 86.38 89 ARG A C 1
ATOM 683 O O . ARG A 1 89 ? 16.260 -5.109 -6.643 1.00 86.38 89 ARG A O 1
ATOM 690 N N . ALA A 1 90 ? 14.693 -3.483 -6.626 1.00 83.44 90 ALA A N 1
ATOM 691 C CA . ALA A 1 90 ? 14.717 -3.150 -8.056 1.00 83.44 90 ALA A CA 1
ATOM 692 C C . ALA A 1 90 ? 16.123 -2.983 -8.671 1.00 83.44 90 ALA A C 1
ATOM 694 O O . ALA A 1 90 ? 16.306 -3.214 -9.862 1.00 83.44 90 ALA A O 1
ATOM 695 N N . SER A 1 91 ? 17.139 -2.642 -7.870 1.00 82.50 91 SER A N 1
ATOM 696 C CA . SER A 1 91 ? 18.535 -2.537 -8.318 1.00 82.50 91 SER A CA 1
ATOM 697 C C . SER A 1 91 ? 19.149 -3.856 -8.817 1.00 82.50 91 SER A C 1
ATOM 699 O O . SER A 1 91 ? 20.193 -3.820 -9.464 1.00 82.50 91 SER A O 1
ATOM 701 N N . TYR A 1 92 ? 18.545 -5.018 -8.536 1.00 85.38 92 TYR A N 1
ATOM 702 C CA . TYR A 1 92 ? 19.036 -6.318 -9.004 1.00 85.38 92 TYR A CA 1
ATOM 703 C C . TYR A 1 92 ? 18.066 -6.934 -10.021 1.00 85.38 92 TYR A C 1
ATOM 705 O O . TYR A 1 92 ? 16.994 -7.419 -9.664 1.00 85.38 92 TYR A O 1
ATOM 713 N N . ALA A 1 93 ? 18.486 -7.026 -11.286 1.00 82.56 93 ALA A N 1
ATOM 714 C CA . ALA A 1 93 ? 17.664 -7.534 -12.396 1.00 82.56 93 ALA A CA 1
ATOM 715 C C . ALA A 1 93 ? 17.130 -8.975 -12.211 1.00 82.56 93 ALA A C 1
ATOM 717 O O . ALA A 1 93 ? 16.172 -9.386 -12.874 1.00 82.56 93 ALA A O 1
ATOM 718 N N . ALA A 1 94 ? 17.736 -9.764 -11.317 1.00 82.12 94 ALA A N 1
ATOM 719 C CA . ALA A 1 94 ? 17.255 -11.099 -10.970 1.00 82.12 94 ALA A CA 1
ATOM 720 C C . ALA A 1 94 ? 15.902 -11.075 -10.231 1.00 82.12 94 ALA A C 1
ATOM 722 O O . ALA A 1 94 ? 15.118 -12.003 -10.409 1.00 82.12 94 ALA A O 1
ATOM 723 N N . TYR A 1 95 ? 15.591 -10.005 -9.484 1.00 84.00 95 TYR A N 1
ATOM 724 C CA . TYR A 1 95 ? 14.320 -9.845 -8.762 1.00 84.00 95 TYR A CA 1
ATOM 725 C C . TYR A 1 95 ? 13.195 -9.248 -9.613 1.00 84.00 95 TYR A C 1
ATOM 727 O O . TYR A 1 95 ? 12.119 -8.980 -9.097 1.00 84.00 95 TYR A O 1
ATOM 735 N N . ARG A 1 96 ? 13.367 -9.100 -10.934 1.00 81.38 96 ARG A N 1
ATOM 736 C CA . ARG A 1 96 ? 12.316 -8.574 -11.832 1.00 81.38 96 ARG A CA 1
ATOM 737 C C . ARG A 1 96 ? 11.016 -9.396 -11.857 1.00 81.38 96 ARG A C 1
ATOM 739 O O . ARG A 1 96 ? 10.071 -9.009 -12.521 1.00 81.38 96 ARG A O 1
ATOM 746 N N . HIS A 1 97 ? 10.968 -10.563 -11.220 1.00 81.69 97 HIS A N 1
ATOM 747 C CA . HIS A 1 97 ? 9.751 -11.374 -11.087 1.00 81.69 97 HIS A CA 1
ATOM 748 C C . HIS A 1 97 ? 9.208 -11.417 -9.656 1.00 81.69 97 HIS A C 1
ATOM 750 O O . HIS A 1 97 ? 8.227 -12.124 -9.412 1.00 81.69 97 HIS A O 1
ATOM 756 N N . THR A 1 98 ? 9.851 -10.689 -8.744 1.00 85.44 98 THR A N 1
ATOM 757 C CA . THR A 1 98 ? 9.564 -10.664 -7.317 1.00 85.44 98 THR A CA 1
ATOM 758 C C . THR A 1 98 ? 9.025 -9.288 -6.955 1.00 85.44 98 THR A C 1
ATOM 760 O O . THR A 1 98 ? 9.652 -8.260 -7.220 1.00 85.44 98 THR A O 1
ATOM 763 N N . ILE A 1 99 ? 7.851 -9.272 -6.340 1.00 89.56 99 ILE A N 1
ATOM 764 C CA . ILE A 1 99 ? 7.223 -8.056 -5.824 1.00 89.56 99 ILE A CA 1
ATOM 765 C C . ILE A 1 99 ? 7.003 -8.201 -4.327 1.00 89.56 99 ILE A C 1
ATOM 767 O O . ILE A 1 99 ? 6.807 -9.307 -3.831 1.00 89.56 99 ILE A O 1
ATOM 771 N N . GLU A 1 100 ? 7.036 -7.088 -3.615 1.00 91.00 100 GLU A N 1
ATOM 772 C CA . GLU A 1 100 ? 6.639 -6.996 -2.216 1.00 91.00 100 GLU A CA 1
ATOM 773 C C . GLU A 1 100 ? 5.233 -6.403 -2.137 1.00 91.00 100 GLU A C 1
ATOM 775 O O . GLU A 1 100 ? 4.919 -5.478 -2.888 1.00 91.00 100 GLU A O 1
ATOM 780 N N . ILE A 1 101 ? 4.390 -6.921 -1.244 1.00 91.62 101 ILE A N 1
ATOM 781 C CA . ILE A 1 101 ? 3.089 -6.312 -0.947 1.00 91.62 101 ILE A CA 1
ATOM 782 C C . ILE A 1 101 ? 3.026 -5.797 0.481 1.00 91.62 101 ILE A C 1
ATOM 784 O O . ILE A 1 101 ? 3.522 -6.431 1.411 1.00 91.62 101 ILE A O 1
ATOM 788 N N . SER A 1 102 ? 2.321 -4.684 0.638 1.00 92.19 102 SER A N 1
ATOM 789 C CA . SER A 1 102 ? 2.060 -4.050 1.924 1.00 92.19 102 SER A CA 1
ATOM 790 C C . SER A 1 102 ? 0.566 -3.818 2.078 1.00 92.19 102 SER A C 1
ATOM 792 O O . SER A 1 102 ? -0.071 -3.327 1.147 1.00 92.19 102 SER A O 1
ATOM 794 N N . ILE A 1 103 ? 0.006 -4.145 3.245 1.00 93.06 103 ILE A N 1
ATOM 795 C CA . ILE A 1 103 ? -1.417 -3.960 3.559 1.00 93.06 103 ILE A CA 1
ATOM 796 C C . 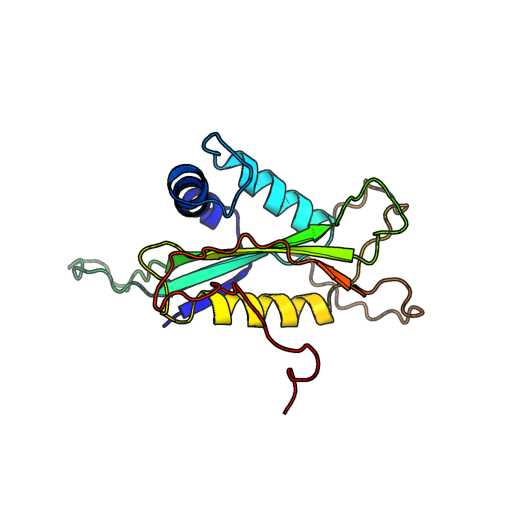ILE A 1 103 ? -1.548 -3.371 4.958 1.00 93.06 103 ILE A C 1
ATOM 798 O O . ILE A 1 103 ? -0.996 -3.915 5.913 1.00 93.06 103 ILE A O 1
ATOM 802 N N . TYR A 1 104 ? -2.321 -2.294 5.081 1.00 92.75 104 TYR A N 1
ATOM 803 C CA . TYR A 1 104 ? -2.600 -1.636 6.353 1.00 92.75 104 TYR A CA 1
ATOM 804 C C . TYR A 1 104 ? -4.089 -1.332 6.480 1.00 92.75 104 TYR A C 1
ATOM 806 O O . TYR A 1 104 ? -4.744 -0.925 5.521 1.00 92.75 104 TYR A O 1
ATOM 814 N N . VAL A 1 105 ? -4.628 -1.527 7.681 1.00 91.81 105 VAL A N 1
ATOM 815 C CA . VAL A 1 105 ? -6.027 -1.247 8.019 1.00 91.81 105 VAL A CA 1
ATOM 816 C C . VAL A 1 105 ? -6.044 -0.291 9.200 1.00 91.81 105 VAL A C 1
ATOM 818 O O . VAL A 1 105 ? -5.264 -0.447 10.139 1.00 91.81 105 VAL A O 1
ATOM 821 N N . HIS A 1 106 ? -6.932 0.697 9.147 1.00 89.88 106 HIS A N 1
ATOM 822 C CA . HIS A 1 106 ? -7.118 1.661 10.221 1.00 89.88 106 HIS A CA 1
ATOM 823 C C . HIS A 1 106 ? -7.450 0.931 11.540 1.00 89.88 106 HIS A C 1
ATOM 825 O O . HIS A 1 106 ? -8.283 0.018 11.527 1.00 89.88 106 HIS A O 1
ATOM 831 N N . PRO A 1 107 ? -6.851 1.315 12.684 1.00 85.50 107 PRO A N 1
ATOM 832 C CA . PRO A 1 107 ? -6.998 0.593 13.954 1.00 85.50 107 PRO A CA 1
ATOM 833 C C . PRO A 1 107 ? -8.456 0.433 14.413 1.00 85.50 107 PRO A C 1
ATOM 835 O O . PRO A 1 107 ? -8.833 -0.613 14.930 1.00 85.50 107 PRO A O 1
ATOM 838 N N . GLU A 1 108 ? -9.305 1.428 14.153 1.00 85.44 108 GLU A N 1
ATOM 839 C CA . GLU A 1 108 ? -10.737 1.386 14.501 1.00 85.44 108 GLU A CA 1
ATOM 840 C C . GLU A 1 108 ? -11.596 0.515 13.568 1.00 85.44 108 GLU A C 1
ATOM 842 O O . GLU A 1 108 ? -12.744 0.215 13.883 1.00 85.44 108 GLU A O 1
ATOM 847 N N . TYR A 1 109 ? -11.056 0.089 12.423 1.00 86.75 109 TYR A N 1
ATOM 848 C CA . TYR A 1 109 ? -11.768 -0.693 11.407 1.00 86.75 109 TYR A CA 1
ATOM 849 C C . TYR A 1 109 ? -11.160 -2.091 11.241 1.00 86.75 109 TYR A C 1
ATOM 851 O O . TYR A 1 109 ? -11.229 -2.706 10.176 1.00 86.75 109 TYR A O 1
ATOM 859 N N . GLN A 1 110 ? -10.556 -2.627 12.302 1.00 82.12 110 GLN A N 1
ATOM 860 C CA . GLN A 1 110 ? -10.086 -4.008 12.320 1.00 82.12 110 GLN A CA 1
ATOM 861 C C . GLN A 1 110 ? -11.258 -4.997 12.378 1.00 82.12 110 GLN A C 1
ATOM 863 O O . GLN A 1 110 ? -12.324 -4.708 12.913 1.00 82.12 110 GLN A O 1
ATOM 868 N N . SER A 1 111 ? -11.056 -6.206 11.847 1.00 82.19 111 SER A N 1
ATOM 869 C CA . SER A 1 111 ? -12.047 -7.300 11.871 1.00 82.19 111 SER A CA 1
ATOM 870 C C . SER A 1 111 ? -13.392 -7.017 11.170 1.00 82.19 111 SER A C 1
ATOM 872 O O . SER A 1 111 ? -14.344 -7.767 11.358 1.00 82.19 111 SER A O 1
ATOM 874 N N . VAL A 1 112 ? -13.477 -5.989 10.314 1.00 84.38 112 VAL A N 1
ATOM 875 C CA . VAL A 1 112 ? -14.685 -5.669 9.511 1.00 84.38 112 VAL A CA 1
ATOM 876 C C . VAL A 1 112 ? -14.620 -6.179 8.062 1.00 84.38 112 VAL A C 1
ATOM 878 O O . VAL A 1 112 ? -15.455 -5.822 7.235 1.00 84.38 112 VAL A O 1
ATOM 881 N N . GLY A 1 113 ? -13.608 -6.989 7.730 1.00 87.25 113 GLY A N 1
ATOM 882 C CA . GLY A 1 113 ? -13.390 -7.542 6.384 1.00 87.25 113 GLY A CA 1
ATOM 883 C C . GLY A 1 113 ? -12.542 -6.677 5.441 1.00 87.25 113 GLY A C 1
ATOM 884 O O . GLY A 1 113 ? -12.327 -7.068 4.297 1.00 87.25 113 GLY A O 1
ATOM 885 N N . ALA A 1 114 ? -12.012 -5.537 5.901 1.00 89.75 114 ALA A N 1
ATOM 886 C CA . ALA A 1 114 ? -11.210 -4.634 5.067 1.00 89.75 114 ALA A CA 1
ATOM 887 C C . ALA A 1 114 ? -9.909 -5.261 4.544 1.00 89.75 114 ALA A C 1
ATOM 889 O O . ALA A 1 114 ? -9.620 -5.164 3.355 1.00 89.75 114 ALA A O 1
ATOM 890 N N . GLY A 1 115 ? -9.160 -5.959 5.404 1.00 88.81 115 GLY A N 1
ATOM 891 C CA . GLY A 1 115 ? -7.939 -6.660 4.992 1.00 88.81 115 GLY A CA 1
ATOM 892 C C . GLY A 1 115 ? -8.205 -7.747 3.946 1.00 88.81 115 GLY A C 1
ATOM 893 O O . GLY A 1 115 ? -7.467 -7.847 2.970 1.00 88.81 115 GLY A O 1
ATOM 894 N N . THR A 1 116 ? -9.294 -8.508 4.103 1.00 87.75 116 THR A N 1
ATOM 895 C CA . THR A 1 116 ? -9.724 -9.527 3.131 1.00 87.75 116 THR A CA 1
ATOM 896 C C . THR A 1 116 ? -10.074 -8.895 1.788 1.00 87.75 116 THR A C 1
ATOM 898 O O . THR A 1 116 ? -9.526 -9.300 0.770 1.00 87.75 116 THR A O 1
ATOM 901 N N . ALA A 1 117 ? -10.904 -7.845 1.788 1.00 90.31 117 ALA A N 1
ATOM 902 C CA . ALA A 1 117 ? -11.283 -7.143 0.563 1.00 90.31 117 ALA A CA 1
ATOM 903 C C . ALA A 1 117 ? -10.061 -6.582 -0.188 1.00 90.31 117 ALA A C 1
ATOM 905 O O . ALA A 1 117 ? -9.976 -6.701 -1.412 1.00 90.31 117 ALA A O 1
ATOM 906 N N . LEU A 1 118 ? -9.097 -6.007 0.540 1.00 94.19 118 LEU A N 1
ATOM 907 C CA . LEU A 1 118 ? -7.844 -5.510 -0.031 1.00 94.19 118 LEU A CA 1
ATOM 908 C C . LEU A 1 118 ? -7.003 -6.636 -0.629 1.00 94.19 118 LEU A C 1
ATOM 910 O O . LEU A 1 118 ? -6.566 -6.518 -1.770 1.00 94.19 118 LEU A O 1
ATOM 914 N N . MET A 1 119 ? -6.794 -7.724 0.115 1.00 91.38 119 MET A N 1
ATOM 915 C CA . MET A 1 119 ? -5.964 -8.839 -0.337 1.00 91.38 119 MET A CA 1
ATOM 916 C C . MET A 1 119 ? -6.557 -9.533 -1.566 1.00 91.38 119 MET A C 1
ATOM 918 O O . MET A 1 119 ? -5.838 -9.766 -2.537 1.00 91.38 119 MET A O 1
ATOM 922 N N . ASP A 1 120 ? -7.859 -9.820 -1.562 1.00 90.56 120 ASP A N 1
ATOM 923 C CA . ASP A 1 120 ? -8.529 -10.482 -2.685 1.00 90.56 120 ASP A CA 1
ATOM 924 C C . ASP A 1 120 ? -8.441 -9.637 -3.962 1.00 90.56 120 ASP A C 1
ATOM 926 O O . ASP A 1 120 ? -8.125 -10.147 -5.044 1.00 90.56 120 ASP A O 1
ATOM 930 N N . THR A 1 121 ? -8.654 -8.326 -3.828 1.00 93.50 121 THR A N 1
ATOM 931 C CA . THR A 1 121 ? -8.559 -7.371 -4.940 1.00 93.50 121 THR A CA 1
ATOM 932 C C . THR A 1 121 ? -7.123 -7.266 -5.456 1.00 93.50 121 THR A C 1
ATOM 934 O O . THR A 1 121 ? -6.889 -7.343 -6.665 1.00 93.50 121 THR A O 1
ATOM 937 N N . LEU A 1 122 ? -6.146 -7.169 -4.547 1.00 93.12 122 LEU A N 1
ATOM 938 C CA . LEU A 1 122 ? -4.723 -7.097 -4.872 1.00 93.12 122 LEU A CA 1
ATOM 939 C C . LEU A 1 122 ? -4.253 -8.354 -5.615 1.00 93.12 122 LEU A C 1
ATOM 941 O O . LEU A 1 122 ? -3.680 -8.254 -6.697 1.00 93.12 122 LEU A O 1
ATOM 945 N N . MET A 1 123 ? -4.546 -9.540 -5.080 1.00 89.56 123 MET A N 1
ATOM 946 C CA . MET A 1 123 ? -4.155 -10.819 -5.682 1.00 89.56 123 MET A CA 1
ATOM 947 C C . MET A 1 123 ? -4.823 -11.046 -7.038 1.00 89.56 123 MET A C 1
ATOM 949 O O . MET A 1 123 ? -4.191 -11.566 -7.960 1.00 89.56 123 MET A O 1
ATOM 953 N N . THR A 1 124 ? -6.083 -10.631 -7.188 1.00 91.81 124 THR A N 1
ATOM 954 C CA . THR A 1 124 ? -6.784 -10.687 -8.477 1.00 91.81 124 THR A CA 1
ATOM 955 C C . THR A 1 124 ? -6.082 -9.824 -9.522 1.00 91.81 124 THR A C 1
ATOM 957 O O . THR A 1 124 ? -5.817 -10.314 -10.619 1.00 91.81 124 THR A O 1
ATOM 960 N N . ALA A 1 125 ? -5.701 -8.592 -9.172 1.00 91.19 125 ALA A N 1
ATOM 961 C CA . ALA A 1 125 ? -4.974 -7.706 -10.077 1.00 91.19 125 ALA A CA 1
ATOM 962 C C . ALA A 1 125 ? -3.584 -8.259 -10.446 1.00 91.19 125 ALA A C 1
ATOM 964 O O . ALA A 1 125 ? -3.239 -8.331 -11.628 1.00 91.19 125 ALA A O 1
ATOM 965 N N . LEU A 1 126 ? -2.816 -8.735 -9.456 1.00 89.12 126 LEU A N 1
ATOM 966 C CA . LEU A 1 126 ? -1.448 -9.233 -9.655 1.00 89.12 126 LEU A CA 1
ATOM 967 C C . LEU A 1 126 ? -1.369 -10.446 -10.595 1.00 89.12 126 LEU A C 1
ATOM 969 O O . LEU A 1 126 ? -0.378 -10.606 -11.303 1.00 89.12 126 LEU A O 1
ATOM 973 N N . ARG A 1 127 ? -2.410 -11.289 -10.656 1.00 86.19 127 ARG A N 1
ATOM 974 C CA . ARG A 1 127 ? -2.473 -12.431 -11.595 1.00 86.19 127 ARG A CA 1
ATOM 975 C C . ARG A 1 127 ? -2.436 -12.003 -13.060 1.00 86.19 127 ARG A C 1
ATOM 977 O O . ARG A 1 127 ? -1.991 -12.775 -13.913 1.00 86.19 127 ARG A O 1
ATOM 984 N N . THR A 1 128 ? -2.926 -10.803 -13.348 1.00 83.75 128 THR A N 1
ATOM 985 C CA . THR A 1 128 ? -2.962 -10.222 -14.694 1.00 83.75 128 THR A CA 1
ATOM 986 C C . THR A 1 128 ? -1.866 -9.186 -14.930 1.00 83.75 128 THR A C 1
ATOM 988 O O . THR A 1 128 ? -1.584 -8.870 -16.084 1.00 83.75 128 THR A O 1
ATOM 991 N N . THR A 1 129 ? -1.209 -8.704 -13.870 1.00 84.44 129 THR A N 1
ATOM 992 C CA . THR A 1 129 ? -0.105 -7.747 -13.966 1.00 84.44 129 THR A CA 1
ATOM 993 C C . THR A 1 129 ? 1.107 -8.349 -14.675 1.00 84.44 129 THR A C 1
ATOM 995 O O . THR A 1 129 ? 1.550 -9.470 -14.393 1.00 84.44 129 THR A O 1
ATOM 998 N N . ARG A 1 130 ? 1.678 -7.570 -15.595 1.00 79.12 130 ARG A N 1
ATOM 999 C CA . ARG A 1 130 ? 2.959 -7.871 -16.229 1.00 79.12 130 ARG A CA 1
ATOM 1000 C C . ARG A 1 130 ? 4.042 -7.029 -15.575 1.00 79.12 130 ARG A C 1
ATOM 1002 O O . ARG A 1 130 ? 3.835 -5.850 -15.332 1.00 79.12 130 ARG A O 1
ATOM 1009 N N . VAL A 1 131 ? 5.190 -7.635 -15.294 1.00 70.00 131 VAL A N 1
ATOM 1010 C CA . VAL A 1 131 ? 6.340 -6.889 -14.794 1.00 70.00 131 VAL A CA 1
ATOM 1011 C C . VAL A 1 131 ? 7.055 -6.257 -15.973 1.00 70.00 131 VAL A C 1
ATOM 1013 O O . VAL A 1 131 ? 7.463 -6.953 -16.907 1.00 70.00 131 VAL A O 1
ATOM 1016 N N . ARG A 1 132 ? 7.207 -4.937 -15.909 1.00 68.56 132 ARG A N 1
ATOM 1017 C CA . ARG A 1 132 ? 8.001 -4.176 -16.864 1.00 68.56 132 ARG A CA 1
ATOM 1018 C C . ARG A 1 132 ? 9.465 -4.610 -16.796 1.00 68.56 132 ARG A C 1
ATOM 1020 O O . ARG A 1 132 ? 10.017 -4.802 -15.713 1.00 68.56 132 ARG A O 1
ATOM 1027 N N . ASP A 1 133 ? 10.092 -4.771 -17.958 1.00 62.91 133 ASP A N 1
ATOM 1028 C CA . ASP A 1 133 ? 11.518 -5.075 -18.035 1.00 62.91 133 ASP A CA 1
ATOM 1029 C C . ASP A 1 133 ? 12.321 -3.893 -17.453 1.00 62.91 133 ASP A C 1
ATOM 1031 O O . ASP A 1 133 ? 12.176 -2.775 -17.948 1.00 62.91 133 ASP A O 1
ATOM 1035 N N . PRO A 1 134 ? 13.165 -4.096 -16.423 1.00 54.84 134 PRO A N 1
ATOM 1036 C CA . PRO A 1 134 ? 13.987 -3.030 -15.850 1.00 54.84 134 PRO A CA 1
ATOM 1037 C C . PRO A 1 134 ? 15.032 -2.461 -16.829 1.00 54.84 134 PRO A C 1
ATOM 1039 O O . PRO A 1 134 ? 15.638 -1.436 -16.535 1.00 54.84 134 PRO A O 1
ATOM 1042 N N . THR A 1 135 ? 15.256 -3.105 -17.980 1.00 52.81 135 THR A N 1
ATOM 1043 C CA . THR A 1 135 ? 16.076 -2.580 -19.086 1.00 52.81 135 THR A CA 1
ATOM 1044 C C . THR A 1 135 ? 15.273 -1.791 -20.126 1.00 52.81 135 THR A C 1
ATOM 1046 O O . THR A 1 135 ? 15.866 -1.185 -21.020 1.00 52.81 135 THR A O 1
ATOM 1049 N N . ALA A 1 136 ? 13.938 -1.767 -20.022 1.00 57.59 136 ALA A N 1
ATOM 1050 C CA . ALA A 1 136 ? 13.095 -0.953 -20.888 1.00 57.59 136 ALA A CA 1
ATOM 1051 C C . ALA A 1 136 ? 13.329 0.540 -20.619 1.00 57.59 136 ALA A C 1
ATOM 1053 O O . ALA A 1 136 ? 13.546 0.953 -19.481 1.00 57.59 136 ALA A O 1
ATOM 1054 N N . ASN A 1 137 ? 13.266 1.352 -21.678 1.00 48.38 137 ASN A N 1
ATOM 1055 C CA . ASN A 1 137 ? 13.525 2.788 -21.610 1.00 48.38 137 ASN A CA 1
ATOM 1056 C C . ASN A 1 137 ? 12.653 3.462 -20.516 1.00 48.38 137 ASN A C 1
ATOM 1058 O O . ASN A 1 137 ? 11.421 3.350 -20.597 1.00 48.38 137 ASN A O 1
ATOM 1062 N N . PRO A 1 138 ? 13.251 4.141 -19.515 1.00 51.59 138 PRO A N 1
ATOM 1063 C CA . PRO A 1 138 ? 12.517 4.821 -18.445 1.00 51.59 138 PRO A CA 1
ATOM 1064 C C . PRO A 1 138 ? 11.638 5.980 -18.940 1.00 51.59 138 PRO A C 1
ATOM 1066 O O . PRO A 1 138 ? 10.666 6.314 -18.272 1.00 51.59 138 PRO A O 1
ATOM 1069 N N . ASP A 1 139 ? 11.909 6.533 -20.127 1.00 49.22 139 ASP A N 1
ATOM 1070 C CA . ASP A 1 139 ? 11.153 7.665 -20.688 1.00 49.22 139 ASP A CA 1
ATOM 1071 C C . ASP A 1 139 ? 9.770 7.281 -21.252 1.00 49.22 139 ASP A C 1
ATOM 1073 O O . ASP A 1 139 ? 8.980 8.154 -21.608 1.00 49.22 139 ASP A O 1
ATOM 1077 N N . MET A 1 140 ? 9.432 5.986 -21.335 1.00 47.84 140 MET A N 1
ATOM 1078 C CA . MET A 1 140 ? 8.052 5.560 -21.615 1.00 47.84 140 MET A CA 1
ATOM 1079 C C . MET A 1 140 ? 7.239 5.589 -20.315 1.00 47.84 140 MET A C 1
ATOM 1081 O O . MET A 1 140 ? 7.020 4.555 -19.684 1.00 47.84 140 MET A O 1
ATOM 1085 N N . VAL A 1 141 ? 6.827 6.772 -19.871 1.00 46.56 141 VAL A N 1
ATOM 1086 C CA . VAL A 1 141 ? 5.763 6.902 -18.867 1.00 46.56 141 VAL A CA 1
ATOM 1087 C C . VAL A 1 141 ? 4.444 6.697 -19.609 1.00 46.56 141 VAL A C 1
ATOM 1089 O O . VAL A 1 141 ? 4.152 7.437 -20.545 1.00 46.56 141 VAL A O 1
ATOM 1092 N N . LYS A 1 142 ? 3.694 5.646 -19.263 1.00 49.78 142 LYS A N 1
ATOM 1093 C CA . LYS A 1 142 ? 2.290 5.532 -19.670 1.00 49.78 142 LYS A CA 1
ATOM 1094 C C . LYS A 1 142 ? 1.451 6.326 -18.677 1.00 49.78 142 LYS A C 1
ATOM 1096 O O . LYS A 1 142 ? 1.720 6.256 -17.476 1.00 49.78 142 LYS A O 1
ATOM 1101 N N . ASP A 1 143 ? 0.466 7.058 -19.182 1.00 42.34 143 ASP A N 1
ATOM 1102 C CA . ASP A 1 143 ? -0.523 7.713 -18.336 1.00 42.34 143 ASP A CA 1
ATOM 1103 C C . ASP A 1 143 ? -1.342 6.647 -17.592 1.00 42.34 143 ASP A C 1
ATOM 1105 O O . ASP A 1 143 ? -1.638 5.572 -18.121 1.00 42.34 143 ASP A O 1
ATOM 1109 N N . CYS A 1 144 ? -1.692 6.945 -16.342 1.00 43.31 144 CYS A N 1
ATOM 1110 C CA . CYS A 1 144 ? -2.344 6.028 -15.399 1.00 43.31 144 CYS A CA 1
ATOM 1111 C C . CYS A 1 144 ? -3.701 5.487 -15.892 1.00 43.31 144 CYS A C 1
ATOM 1113 O O . CYS A 1 144 ? -4.209 4.515 -15.332 1.00 43.31 144 CYS A O 1
ATOM 1115 N N . ASP A 1 145 ? -4.285 6.144 -16.896 1.00 43.69 145 ASP A N 1
ATOM 1116 C CA . ASP A 1 145 ? -5.646 5.936 -17.394 1.00 43.69 145 ASP A CA 1
ATOM 1117 C C . ASP A 1 145 ? -5.711 5.085 -18.683 1.00 43.69 145 ASP A C 1
ATOM 1119 O O . ASP A 1 145 ? -6.804 4.786 -19.169 1.00 43.69 145 ASP A O 1
ATOM 1123 N N . ASP A 1 146 ? -4.569 4.654 -19.234 1.00 42.53 146 ASP A N 1
ATOM 1124 C CA . ASP A 1 146 ? -4.516 3.893 -20.489 1.00 42.53 146 ASP A CA 1
ATOM 1125 C C . ASP A 1 146 ? -4.703 2.374 -20.277 1.00 42.53 146 ASP A C 1
ATOM 1127 O O . ASP A 1 146 ? -3.745 1.601 -20.161 1.00 42.53 146 ASP A O 1
ATOM 1131 N N . ASP A 1 147 ? -5.963 1.924 -20.294 1.00 42.66 147 ASP A N 1
ATOM 1132 C CA . ASP A 1 147 ? -6.361 0.508 -20.399 1.00 42.66 147 ASP A CA 1
ATOM 1133 C C . ASP A 1 147 ? -6.129 -0.021 -21.829 1.00 42.66 147 ASP A C 1
ATOM 1135 O O . ASP A 1 147 ? -7.053 -0.201 -22.626 1.00 42.66 147 ASP A O 1
ATOM 1139 N N . ASP A 1 148 ? -4.865 -0.226 -22.208 1.00 44.66 148 ASP A N 1
ATOM 1140 C CA . ASP A 1 148 ? -4.547 -0.779 -23.527 1.00 44.66 148 ASP A CA 1
ATOM 1141 C C . ASP A 1 148 ? -4.763 -2.302 -23.545 1.00 44.66 148 ASP A C 1
ATOM 1143 O O . ASP A 1 148 ? -3.916 -3.099 -23.131 1.00 44.66 148 ASP A O 1
ATOM 1147 N N . GLY A 1 149 ? -5.920 -2.705 -24.078 1.00 38.22 149 GLY A N 1
ATOM 1148 C CA . GLY A 1 149 ? -6.326 -4.079 -24.399 1.00 38.22 149 GLY A CA 1
ATOM 1149 C C . GLY A 1 149 ? -5.499 -4.780 -25.494 1.00 38.22 149 GLY A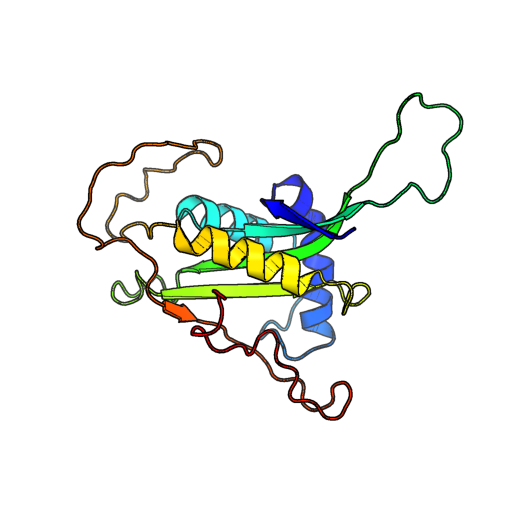 C 1
ATOM 1150 O O . GLY A 1 149 ? -6.025 -5.617 -26.233 1.00 38.22 149 GLY A O 1
ATOM 1151 N N . GLY A 1 150 ? -4.206 -4.475 -25.616 1.00 36.78 150 GLY A N 1
ATOM 1152 C CA . GLY A 1 150 ? -3.271 -5.078 -26.562 1.00 36.78 150 GLY A CA 1
ATOM 1153 C C . GLY A 1 150 ? -2.746 -6.441 -26.098 1.00 36.78 150 GLY A C 1
ATOM 1154 O O . GLY A 1 150 ? -1.651 -6.566 -25.550 1.00 36.78 150 GLY A O 1
ATOM 1155 N N . LEU A 1 151 ? -3.508 -7.510 -26.342 1.00 41.06 151 LEU A N 1
ATOM 1156 C CA . LEU A 1 151 ? -3.070 -8.901 -26.148 1.00 41.06 151 LEU A CA 1
ATOM 1157 C C . LEU A 1 151 ? -2.090 -9.347 -27.254 1.00 41.06 151 LEU A C 1
ATOM 1159 O O . LEU A 1 151 ? -2.375 -10.265 -28.024 1.00 41.06 151 LEU A O 1
ATOM 1163 N N . GLU A 1 152 ? -0.896 -8.753 -27.317 1.00 40.09 152 GLU A N 1
ATOM 1164 C CA . GLU A 1 152 ? 0.201 -9.370 -28.067 1.00 40.09 152 GLU A CA 1
ATOM 1165 C C . GLU A 1 152 ? 0.757 -10.579 -27.296 1.00 40.09 152 GLU A C 1
ATOM 1167 O O . GLU A 1 152 ? 1.062 -10.541 -26.092 1.00 40.09 152 GLU A O 1
ATOM 1172 N N . LYS A 1 153 ? 0.819 -11.709 -28.009 1.00 41.53 153 LYS A N 1
ATOM 1173 C CA . LYS A 1 153 ? 1.320 -12.993 -27.518 1.00 41.53 153 LYS A CA 1
ATOM 1174 C C . LYS A 1 153 ? 2.832 -12.890 -27.301 1.00 41.53 153 LYS A C 1
ATOM 1176 O O . LYS A 1 153 ? 3.584 -12.910 -28.267 1.00 41.53 153 LYS A O 1
ATOM 1181 N N . ALA A 1 154 ? 3.262 -12.850 -26.042 1.00 42.09 154 ALA A N 1
ATOM 1182 C CA . ALA A 1 154 ? 4.668 -12.938 -25.651 1.00 42.09 154 ALA A CA 1
ATOM 1183 C C . ALA A 1 154 ? 4.882 -14.053 -24.608 1.00 42.09 154 ALA A C 1
ATOM 1185 O O . ALA A 1 154 ? 4.028 -14.314 -23.757 1.00 42.09 154 ALA A O 1
ATOM 1186 N N . ASP A 1 155 ? 6.024 -14.718 -24.735 1.00 43.88 155 ASP A N 1
ATOM 1187 C CA . ASP A 1 155 ? 6.529 -15.988 -24.178 1.00 43.88 155 ASP A CA 1
ATOM 1188 C C . ASP A 1 155 ? 6.588 -16.174 -22.635 1.00 43.88 155 ASP A C 1
ATOM 1190 O O . ASP A 1 155 ? 7.441 -16.895 -22.120 1.00 43.88 155 ASP A O 1
ATOM 1194 N N . GLY A 1 156 ? 5.695 -15.566 -21.850 1.00 48.53 156 GLY A N 1
ATOM 1195 C CA . GLY A 1 156 ? 5.649 -15.772 -20.391 1.00 48.53 156 GLY A CA 1
ATOM 1196 C C . GLY A 1 156 ? 6.860 -15.224 -19.613 1.00 48.53 156 GLY A C 1
ATOM 1197 O O . GLY A 1 156 ? 6.977 -15.468 -18.405 1.00 48.53 156 GLY A O 1
ATOM 1198 N N . THR A 1 157 ? 7.741 -14.459 -20.263 1.00 54.19 15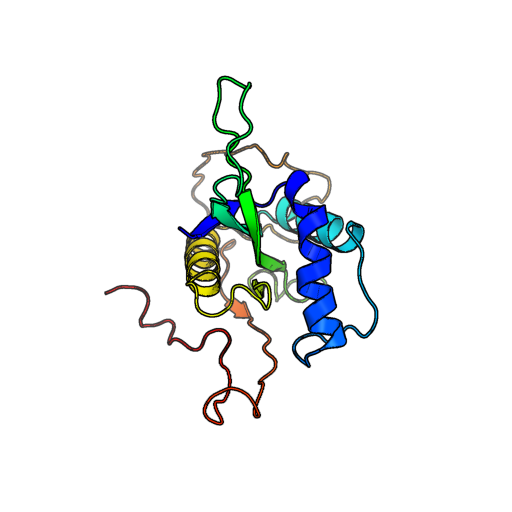7 THR A N 1
ATOM 1199 C CA . THR A 1 157 ? 8.935 -13.842 -19.659 1.00 54.19 157 THR A CA 1
ATOM 1200 C C . THR A 1 157 ? 8.656 -12.577 -18.848 1.00 54.19 157 THR A C 1
ATOM 1202 O O . THR A 1 157 ? 9.580 -12.072 -18.229 1.00 54.19 157 THR A O 1
ATOM 1205 N N . GLY A 1 158 ? 7.409 -12.098 -18.770 1.00 64.00 158 GLY A N 1
ATOM 1206 C CA . GLY A 1 158 ? 7.055 -10.835 -18.102 1.00 64.00 158 GLY A CA 1
ATOM 1207 C C . GLY A 1 158 ? 5.990 -10.942 -17.009 1.00 64.00 158 GLY A C 1
ATOM 1208 O O . GLY A 1 158 ? 5.278 -9.978 -16.776 1.00 64.00 158 GLY A O 1
ATOM 1209 N N . ARG A 1 159 ? 5.791 -12.103 -16.374 1.00 77.38 159 ARG A N 1
ATOM 1210 C CA . ARG A 1 159 ? 4.805 -12.249 -15.281 1.00 77.38 159 ARG A CA 1
ATOM 1211 C C . ARG A 1 159 ? 5.466 -12.168 -13.911 1.00 77.38 159 ARG A C 1
ATOM 1213 O O . ARG A 1 159 ? 6.632 -12.544 -13.764 1.00 77.38 159 ARG A O 1
ATOM 1220 N N . ILE A 1 160 ? 4.696 -11.738 -12.916 1.00 78.25 160 ILE A N 1
ATOM 1221 C CA . ILE A 1 160 ? 5.047 -11.909 -11.505 1.00 78.25 160 ILE A CA 1
ATOM 1222 C C . ILE A 1 160 ? 5.103 -13.414 -11.227 1.00 78.25 160 ILE A C 1
ATOM 1224 O O . ILE A 1 160 ? 4.191 -14.154 -11.602 1.00 78.25 160 ILE A O 1
ATOM 1228 N N . ARG A 1 161 ? 6.202 -13.878 -10.628 1.00 78.88 161 ARG A N 1
ATOM 1229 C CA . ARG A 1 161 ? 6.395 -15.295 -10.270 1.00 78.88 161 ARG A CA 1
ATOM 1230 C C . ARG A 1 161 ? 6.448 -15.505 -8.768 1.00 78.88 161 ARG A C 1
ATOM 1232 O O . ARG A 1 161 ? 6.175 -16.609 -8.311 1.00 78.88 161 ARG A O 1
ATOM 1239 N N . GLU A 1 162 ? 6.790 -14.461 -8.026 1.00 78.12 162 GLU A N 1
ATOM 1240 C CA . GLU A 1 162 ? 6.980 -14.521 -6.589 1.00 78.12 162 GLU A CA 1
ATOM 1241 C C . GLU A 1 162 ? 6.414 -13.262 -5.932 1.00 78.12 162 GLU A C 1
ATOM 1243 O O . GLU A 1 162 ? 6.642 -12.142 -6.395 1.00 78.12 162 GLU A O 1
ATOM 1248 N N . VAL A 1 163 ? 5.672 -13.467 -4.846 1.00 77.94 163 VAL A N 1
ATOM 1249 C CA . VAL A 1 163 ? 5.174 -12.403 -3.977 1.00 77.94 163 VAL A CA 1
ATOM 1250 C C . VAL A 1 163 ? 5.848 -12.577 -2.627 1.00 77.94 163 VAL A C 1
ATOM 1252 O O . VAL A 1 163 ? 5.674 -13.605 -1.973 1.00 77.94 163 VAL A O 1
ATOM 1255 N N . LEU A 1 164 ? 6.625 -11.578 -2.229 1.00 79.62 164 LEU A N 1
ATOM 1256 C CA . LEU A 1 164 ? 7.202 -11.486 -0.904 1.00 79.62 164 LEU A CA 1
ATOM 1257 C C . LEU A 1 164 ? 6.236 -10.724 0.003 1.00 79.62 164 LEU A C 1
ATOM 1259 O O . LEU A 1 164 ? 5.759 -9.643 -0.337 1.00 79.62 164 LEU A O 1
ATOM 1263 N N . VAL A 1 165 ? 5.978 -11.291 1.176 1.00 72.19 165 VAL A N 1
ATOM 1264 C CA . VAL A 1 165 ? 5.240 -10.620 2.246 1.00 72.19 165 VAL A CA 1
ATOM 1265 C C . VAL A 1 165 ? 6.161 -10.566 3.452 1.00 72.19 165 VAL A C 1
ATOM 1267 O O . VAL A 1 165 ? 6.533 -11.608 3.996 1.00 72.19 165 VAL A O 1
ATOM 1270 N N . ILE A 1 166 ? 6.563 -9.360 3.848 1.00 62.47 166 ILE A N 1
ATOM 1271 C CA . ILE A 1 166 ? 7.323 -9.143 5.078 1.00 62.47 166 ILE A CA 1
ATOM 1272 C C . ILE A 1 166 ? 6.324 -8.729 6.151 1.00 62.47 166 ILE A C 1
ATOM 1274 O O . ILE A 1 166 ? 5.636 -7.722 6.020 1.00 62.47 166 ILE A O 1
ATOM 1278 N N . MET A 1 167 ? 6.227 -9.536 7.204 1.00 62.16 167 MET A N 1
ATOM 1279 C CA . MET A 1 167 ? 5.315 -9.297 8.317 1.00 62.16 167 MET A CA 1
ATOM 1280 C C . MET A 1 167 ? 6.097 -9.177 9.612 1.00 62.16 167 MET A C 1
ATOM 1282 O O . MET A 1 167 ? 7.023 -9.954 9.856 1.00 62.16 167 MET A O 1
ATOM 1286 N N . SER A 1 168 ? 5.651 -8.275 10.477 1.00 54.94 168 SER A N 1
ATOM 1287 C CA . SER A 1 168 ? 5.984 -8.354 11.894 1.00 54.94 168 SER A CA 1
ATOM 1288 C C . SER A 1 168 ? 4.881 -9.109 12.615 1.00 54.94 168 SER A C 1
ATOM 1290 O O . SER A 1 168 ? 3.696 -8.861 12.398 1.00 54.94 168 SER A O 1
ATOM 1292 N N . LEU A 1 169 ? 5.289 -10.042 13.466 1.00 54.91 169 LEU A N 1
ATOM 1293 C CA . LEU A 1 169 ? 4.389 -10.821 14.303 1.00 54.91 169 LEU A CA 1
ATOM 1294 C C . LEU A 1 169 ? 4.148 -10.052 15.602 1.00 54.91 169 LEU A C 1
ATOM 1296 O O . LEU A 1 169 ? 5.097 -9.782 16.337 1.00 54.91 169 LEU A O 1
ATOM 1300 N N . ASP A 1 170 ? 2.889 -9.728 15.884 1.00 55.53 170 ASP A N 1
ATOM 1301 C CA . ASP A 1 170 ? 2.467 -9.373 17.236 1.00 55.53 170 ASP A CA 1
ATOM 1302 C C . ASP A 1 170 ? 2.192 -10.674 17.997 1.00 55.53 170 ASP A C 1
ATOM 1304 O O . ASP A 1 170 ? 1.303 -11.439 17.624 1.00 55.53 170 ASP A O 1
ATOM 1308 N N . ILE A 1 171 ? 3.018 -10.950 19.005 1.00 56.78 171 ILE A N 1
ATOM 1309 C CA . ILE A 1 171 ? 2.942 -12.155 19.842 1.00 56.78 171 ILE A CA 1
ATOM 1310 C C . ILE A 1 171 ? 2.129 -11.931 21.124 1.00 56.78 171 ILE A C 1
ATOM 1312 O O . ILE A 1 171 ? 1.867 -12.886 21.852 1.00 56.78 171 ILE A O 1
ATOM 1316 N N . GLU A 1 172 ? 1.750 -10.683 21.410 1.00 58.00 172 GLU A N 1
ATOM 1317 C CA . GLU A 1 172 ? 0.949 -10.289 22.577 1.00 58.00 172 GLU A CA 1
ATOM 1318 C C . GLU A 1 172 ? -0.506 -9.964 22.193 1.00 58.00 172 GLU A C 1
ATOM 1320 O O . GLU A 1 172 ? -1.327 -9.630 23.050 1.00 58.00 172 GLU A O 1
ATOM 1325 N N . GLY A 1 173 ? -0.838 -10.100 20.906 1.00 58.16 173 GLY A N 1
ATOM 1326 C CA . GLY A 1 173 ? -2.168 -9.889 20.355 1.00 58.16 173 GLY A CA 1
ATOM 1327 C C . GLY A 1 173 ? -3.237 -10.850 20.893 1.00 58.16 173 GLY A C 1
ATOM 1328 O O . GLY A 1 173 ? -2.988 -11.786 21.661 1.00 58.16 173 GLY A O 1
ATOM 1329 N N . ARG A 1 174 ? -4.486 -10.604 20.477 1.00 48.16 174 ARG A N 1
ATOM 1330 C CA . ARG A 1 174 ? -5.678 -11.341 20.930 1.00 48.16 174 ARG A CA 1
ATOM 1331 C C . ARG A 1 174 ? -5.470 -12.865 20.852 1.00 48.16 174 ARG A C 1
ATOM 1333 O O . ARG A 1 174 ? -5.003 -13.384 19.843 1.00 48.16 174 ARG A O 1
ATOM 1340 N N . ASP A 1 175 ? -5.837 -13.559 21.932 1.00 50.41 175 ASP A N 1
ATOM 1341 C CA . ASP A 1 175 ? -5.716 -15.017 22.123 1.00 50.41 175 ASP A CA 1
ATOM 1342 C C . ASP A 1 175 ? -4.276 -15.580 22.163 1.00 50.41 175 ASP A C 1
ATOM 1344 O O . ASP A 1 175 ? -4.071 -16.769 21.916 1.00 50.41 175 ASP A O 1
ATOM 1348 N N . GLY A 1 176 ? -3.264 -14.758 22.488 1.00 48.09 176 GLY A N 1
ATOM 1349 C CA . GLY A 1 176 ? -1.851 -15.183 22.464 1.00 48.09 176 GLY A CA 1
ATOM 1350 C C . GLY A 1 176 ? -1.391 -15.572 21.056 1.00 48.09 176 GLY A C 1
ATOM 1351 O O . GLY A 1 176 ? -0.460 -16.364 20.882 1.00 48.09 176 GLY A O 1
ATOM 1352 N N . GLY A 1 177 ? -2.128 -15.090 20.053 1.00 37.75 177 GLY A N 1
ATOM 1353 C CA . GLY A 1 177 ? -2.001 -15.494 18.673 1.00 37.75 177 GLY A CA 1
ATOM 1354 C C . GLY A 1 177 ? -0.754 -14.896 18.054 1.00 37.75 177 GLY A C 1
ATOM 1355 O O . GLY A 1 177 ? -0.516 -13.700 18.151 1.00 37.75 177 GLY A O 1
ATOM 1356 N N . LEU A 1 178 ? -0.004 -1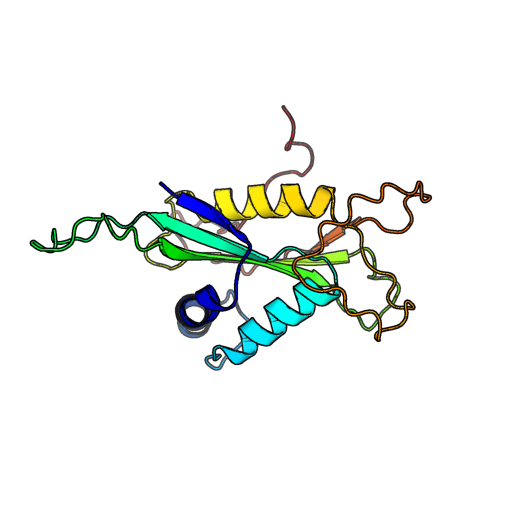5.731 17.338 1.00 40.12 178 LEU A N 1
ATOM 1357 C CA . LEU A 1 178 ? 0.860 -15.275 16.258 1.00 40.12 178 LEU A CA 1
ATOM 1358 C C . LEU A 1 178 ? -0.052 -14.591 15.235 1.00 40.12 178 LEU A C 1
ATOM 1360 O O . LEU A 1 178 ? -0.656 -15.264 14.397 1.00 40.12 178 LEU A O 1
ATOM 1364 N N . GLY A 1 179 ? -0.230 -13.277 15.364 1.00 38.53 179 GLY A N 1
ATOM 1365 C CA . GLY A 1 179 ? -1.059 -12.490 14.464 1.00 38.53 179 GLY A CA 1
ATOM 1366 C C . GLY A 1 179 ? -0.505 -12.570 13.047 1.00 38.53 179 GLY A C 1
ATOM 1367 O O . GLY A 1 179 ? 0.404 -11.834 12.678 1.00 38.53 179 GLY A O 1
ATOM 1368 N N . PHE A 1 180 ? -1.042 -13.490 12.252 1.00 39.59 180 PHE A N 1
ATOM 1369 C CA . PHE A 1 180 ? -0.806 -13.566 10.821 1.00 39.59 180 PHE A CA 1
ATOM 1370 C C . PHE A 1 180 ? -1.579 -12.424 10.154 1.00 39.59 180 PHE A C 1
ATOM 1372 O O . PHE A 1 180 ? -2.808 -12.474 10.079 1.00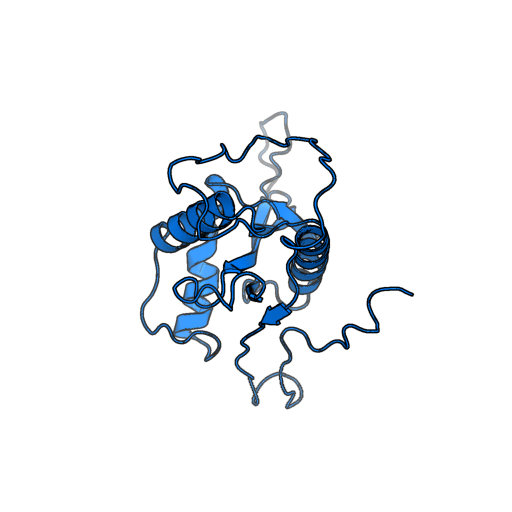 39.59 180 PHE A O 1
ATOM 1379 N N . ILE A 1 181 ? -0.887 -11.434 9.586 1.00 42.69 181 ILE A N 1
ATOM 1380 C CA . ILE A 1 181 ? -1.471 -10.647 8.491 1.00 42.69 181 ILE A CA 1
ATOM 1381 C C . ILE A 1 181 ? -1.267 -11.459 7.200 1.00 42.69 181 ILE A C 1
ATOM 1383 O O . ILE A 1 181 ? -0.409 -11.174 6.380 1.00 42.69 181 ILE A O 1
ATOM 1387 N N . LEU A 1 182 ? -2.103 -12.501 7.073 1.00 33.00 182 LEU A N 1
ATOM 1388 C CA . LEU A 1 182 ? -2.269 -13.471 5.973 1.00 33.00 182 LEU A CA 1
ATOM 1389 C C . LEU A 1 182 ? -1.328 -14.682 5.934 1.00 33.00 182 LEU A C 1
ATOM 1391 O O . LEU A 1 182 ? -0.244 -14.676 5.359 1.00 33.00 182 LEU A O 1
ATOM 1395 N N . GLY A 1 183 ? -1.838 -15.774 6.511 1.00 26.06 183 GLY A N 1
ATOM 1396 C CA . GLY A 1 183 ? -1.322 -17.133 6.393 1.00 26.06 183 GLY A CA 1
ATOM 1397 C C . GLY A 1 183 ? -2.391 -18.023 5.799 1.00 26.06 183 GLY A C 1
ATOM 1398 O O . GLY A 1 183 ? -3.236 -18.549 6.517 1.00 26.06 183 GLY A O 1
ATOM 1399 N N . GLY A 1 184 ? -2.358 -18.163 4.480 1.00 28.67 184 GLY A N 1
ATOM 1400 C CA . GLY A 1 184 ? -3.127 -19.146 3.735 1.00 28.67 184 GLY A CA 1
ATOM 1401 C C . GLY A 1 184 ? -2.214 -19.797 2.705 1.00 28.67 184 GLY A C 1
ATOM 1402 O O . GLY A 1 184 ? -1.446 -19.115 2.029 1.00 28.67 184 GLY A O 1
ATOM 1403 N N . ASP A 1 185 ? -2.275 -21.121 2.620 1.00 30.48 185 ASP A N 1
ATOM 1404 C CA . ASP A 1 185 ? -1.591 -21.912 1.602 1.00 30.48 185 ASP A CA 1
ATOM 1405 C C . ASP A 1 185 ? -2.041 -21.455 0.200 1.00 30.48 185 ASP A C 1
ATOM 1407 O O . ASP A 1 185 ? -3.233 -21.449 -0.118 1.00 30.48 185 ASP A O 1
ATOM 1411 N N . LEU A 1 186 ? -1.085 -21.091 -0.661 1.00 38.56 186 LEU A N 1
ATOM 1412 C CA . LEU A 1 186 ? -1.326 -20.695 -2.055 1.00 38.56 186 LEU A CA 1
ATOM 1413 C C . LEU A 1 186 ? -1.998 -21.805 -2.888 1.00 38.56 186 LEU A C 1
ATOM 1415 O O . LEU A 1 186 ? -2.485 -21.529 -3.983 1.00 38.56 186 LEU A O 1
ATOM 1419 N N . LYS A 1 187 ? -2.078 -23.044 -2.383 1.00 34.44 187 LYS A N 1
ATOM 1420 C CA . LYS A 1 187 ? -2.850 -24.132 -3.007 1.00 34.44 187 LYS A CA 1
ATOM 1421 C C . LYS A 1 187 ? -4.359 -24.108 -2.718 1.00 34.44 187 LYS A C 1
ATOM 1423 O O . LYS A 1 187 ? -5.073 -24.900 -3.324 1.00 34.44 187 LYS A O 1
ATOM 1428 N N . GLY A 1 188 ? -4.853 -23.220 -1.851 1.00 32.44 188 GLY A N 1
ATOM 1429 C CA . GLY A 1 188 ? -6.276 -23.128 -1.484 1.00 32.44 188 GLY A CA 1
ATOM 1430 C C . GLY A 1 188 ? -7.089 -22.033 -2.187 1.00 32.44 188 GLY A C 1
ATOM 1431 O O . GLY A 1 188 ? -8.300 -21.964 -2.009 1.00 32.44 188 GLY A O 1
ATOM 1432 N N . LEU A 1 189 ? -6.470 -21.169 -2.997 1.00 36.69 189 LEU A N 1
ATOM 1433 C CA . LEU A 1 189 ? -7.172 -20.103 -3.726 1.00 36.69 189 LEU A CA 1
ATOM 1434 C C . LEU A 1 189 ? -7.784 -20.642 -5.029 1.00 36.69 189 LEU A C 1
ATOM 1436 O O . LEU A 1 189 ? -7.328 -20.315 -6.125 1.00 36.69 189 LEU A O 1
ATOM 1440 N N . GLY A 1 190 ? -8.808 -21.485 -4.895 1.00 36.91 190 GLY A N 1
ATOM 1441 C CA . GLY A 1 190 ? -9.595 -21.967 -6.028 1.00 36.91 190 GLY A CA 1
ATOM 1442 C C . GLY A 1 190 ? -10.249 -23.332 -5.839 1.00 36.91 190 GLY A C 1
ATOM 1443 O O . GLY A 1 190 ? -9.984 -24.213 -6.649 1.00 36.91 190 GLY A O 1
ATOM 1444 N N . THR A 1 191 ? -11.106 -23.477 -4.826 1.00 33.25 191 THR A N 1
ATOM 1445 C CA . THR A 1 191 ? -12.338 -24.298 -4.839 1.00 33.25 191 THR A CA 1
ATOM 1446 C C . THR A 1 191 ? -13.269 -23.810 -3.746 1.00 33.25 191 THR A C 1
ATOM 1448 O O . THR A 1 191 ? -12.763 -23.676 -2.610 1.00 33.25 191 THR A O 1
#

pLDDT: mean 74.51, std 21.64, range [26.06, 97.88]

Radius of gyration: 18.49 Å; chains: 1; bounding box: 51×46×51 Å

Secondary structure (DSSP, 8-state):
-EEEEE--GGGGGGHHHHHHHHHHH-SS-S--S---SHHHHHHHHHHHHTT--EEEEEEEEPPSS--TT-SS---EEEEEEEEEEEETTTTSGGGTTEEEEEEEE-GGGTTSSHHHHHHHHHHHHHHHPBPPPTTS-TT-PPPTT----------STTB--EEE------SSSGGG----S----TT-S--